Protein AF-A0AAE6IS64-F1 (afdb_monomer_lite)

Secondary structure (DSSP, 8-state):
--THHHHHHHHHHHGGGTTTS-TT----------------------GGGGTTSPPHHHHHHHHHHHHHHS----HHHHHHHHHHHHHHHHHHHS-TTSS-HHHHHHHHHHHHHHHHHHHHHHHTTTTGGGHHHHHHHHHHHHHHHHH----HHHHHHHHHHHHHTTTT-TTHHHHHHHHHHHHHHH-TT-HHHHHHHHHHHTTT--TT-HHHHHHHHHTGGGGGGS-HHHHHHHHHHHHHHHHHTT-HHHHHHHHHHHHHHSTT-HHHHHHHHHHHTT----

Foldseek 3Di:
DDPLQVQLVVLVVVLLPPVQPDPPDDDDDDDDDDDDDDDDDDDDDDVPPLPPAQDLLSLLVQLLVCLQPVDGDLPSLLVLLVVLLVVLVVLLVDDDPSRDLVVNQVSLLSNLSSLLRVLLSVSSVVCVVCVVSNVVSVVSNVVSVVSHPHALSNLLSNLSSLVSCCSVDVVSLVVNLVSLVRSCVRPVPPLLSLLSNLLSLLSNDALPPVVSVCSNVVSLVSLVVDRLVSSLSSLQSQLLSCVRNVVNVSNVVSLVVSCVSHPPRPSSVVCVVCVVVVHSGD

Organism: Treponema phagedenis (NCBI:txid162)

Sequence (282 aa):
MNKRYLFCFLLTVFCLCVCTALVSQIDSGVENNTSISVESDEIAINEGSLKDLPSIEESELLFAEFYKTGKIDTEPLFVGLEKLEQELTKVQNLKGKERNIEKENQLLTLYLEYAKIVFTAYLFGSINQSFPKIHNMEKQIDVFLKRCKPNSSVCLKFADYLYARLPENRKVVFKLPVLYRKVLLQDSKNNEAKVKLACWYTFSAQETTSNTNSFIEENEALIEELSAVDRLNAYIVYSLYYMKKYNTKKGWKYLQKAEELFPSYILTERLRANYKKGILSL

pLDDT: mean 81.31, std 22.53, range [23.78, 98.44]

Structure (mmCIF, N/CA/C/O backbone):
data_AF-A0AAE6IS64-F1
#
_entry.id   AF-A0AAE6IS64-F1
#
loop_
_atom_site.group_PDB
_atom_site.id
_atom_site.type_symbol
_atom_site.label_atom_id
_atom_site.label_alt_id
_atom_site.label_comp_id
_atom_site.label_asym_id
_atom_site.label_entity_id
_atom_site.label_seq_id
_atom_site.pdbx_PDB_ins_code
_atom_site.Cartn_x
_atom_site.Cartn_y
_atom_site.Cartn_z
_atom_site.occupancy
_atom_site.B_iso_or_equiv
_atom_site.auth_seq_id
_atom_site.auth_comp_id
_atom_site.auth_asym_id
_atom_site.auth_atom_id
_atom_site.pdbx_PDB_model_num
ATOM 1 N N . MET A 1 1 ? -5.860 16.170 -21.343 1.00 36.84 1 MET A N 1
ATOM 2 C CA . MET A 1 1 ? -5.614 15.169 -20.278 1.00 36.84 1 MET A CA 1
ATOM 3 C C . MET A 1 1 ? -4.782 15.807 -19.172 1.00 36.84 1 MET A C 1
ATOM 5 O O . MET A 1 1 ? -3.874 16.572 -19.476 1.00 36.84 1 MET A O 1
ATOM 9 N N . ASN A 1 2 ? -5.187 15.626 -17.914 1.00 29.20 2 ASN A N 1
ATOM 10 C CA . ASN A 1 2 ? -4.930 16.567 -16.816 1.00 29.20 2 ASN A CA 1
ATOM 11 C C . ASN A 1 2 ? -3.452 16.576 -16.364 1.00 29.20 2 ASN A C 1
ATOM 13 O O . ASN A 1 2 ? -2.955 15.584 -15.839 1.00 29.20 2 ASN A O 1
ATOM 17 N N . LYS A 1 3 ? -2.760 17.720 -16.494 1.00 32.38 3 LYS A N 1
ATOM 18 C CA . LYS A 1 3 ? -1.371 17.950 -16.023 1.00 32.38 3 LYS A CA 1
ATOM 19 C C . LYS A 1 3 ? -1.182 17.726 -14.505 1.00 32.38 3 LYS A C 1
ATOM 21 O O . LYS A 1 3 ? -0.054 17.717 -14.025 1.00 32.38 3 LYS A O 1
ATOM 26 N N . ARG A 1 4 ? -2.277 17.520 -13.762 1.00 37.41 4 ARG A N 1
ATOM 27 C CA . ARG A 1 4 ? -2.321 17.277 -12.311 1.00 37.41 4 ARG A CA 1
ATOM 28 C C . ARG A 1 4 ? -1.850 15.873 -11.900 1.00 37.41 4 ARG A C 1
ATOM 30 O O . ARG A 1 4 ? -1.169 15.761 -10.889 1.00 37.41 4 ARG A O 1
ATOM 37 N N . TYR A 1 5 ? -2.072 14.842 -12.723 1.00 40.88 5 TYR A N 1
ATOM 38 C CA . TYR A 1 5 ? -1.600 13.471 -12.438 1.00 40.88 5 TYR A CA 1
ATOM 39 C C . TYR A 1 5 ? -0.070 13.347 -12.452 1.00 40.88 5 TYR A C 1
ATOM 41 O O . TYR A 1 5 ? 0.509 12.505 -11.771 1.00 40.88 5 TYR A O 1
ATOM 49 N N . LEU A 1 6 ? 0.595 14.229 -13.203 1.00 35.44 6 LEU A N 1
ATOM 50 C CA . LEU A 1 6 ? 2.047 14.259 -13.326 1.00 35.44 6 LEU A CA 1
ATOM 51 C C . LEU A 1 6 ? 2.717 14.846 -12.071 1.00 35.44 6 LEU A C 1
ATOM 53 O O . LEU A 1 6 ? 3.824 14.442 -11.739 1.00 35.44 6 LEU A O 1
ATOM 57 N N . PHE A 1 7 ? 2.057 15.772 -11.363 1.00 33.50 7 PHE A N 1
ATOM 58 C CA . PHE A 1 7 ? 2.664 16.540 -10.269 1.00 33.50 7 PHE A CA 1
ATOM 59 C C . PHE A 1 7 ? 2.667 15.785 -8.928 1.00 33.50 7 PHE A C 1
ATOM 61 O O . PHE A 1 7 ? 3.663 15.839 -8.213 1.00 33.50 7 PHE A O 1
ATOM 68 N N . CYS A 1 8 ? 1.626 14.998 -8.628 1.00 34.88 8 CYS A N 1
ATOM 69 C CA . CYS A 1 8 ? 1.581 14.169 -7.413 1.00 34.88 8 CYS A CA 1
ATOM 70 C C . CYS A 1 8 ? 2.570 12.986 -7.457 1.00 34.88 8 CYS A C 1
ATOM 72 O O . CYS A 1 8 ? 3.074 12.570 -6.419 1.00 34.88 8 CYS A O 1
ATOM 74 N N . PHE A 1 9 ? 2.930 12.499 -8.651 1.00 44.44 9 PHE A N 1
ATOM 75 C CA . PHE A 1 9 ? 3.922 11.427 -8.833 1.00 44.44 9 PHE A CA 1
ATOM 76 C C . PHE A 1 9 ? 5.357 11.915 -9.072 1.00 44.44 9 PHE A C 1
ATOM 78 O O . PHE A 1 9 ? 6.304 11.151 -8.916 1.00 44.44 9 PHE A O 1
ATOM 85 N N . LEU A 1 10 ? 5.568 13.191 -9.408 1.00 40.25 10 LEU A N 1
ATOM 86 C CA . LEU A 1 10 ? 6.919 13.757 -9.547 1.00 40.25 10 LEU A CA 1
ATOM 87 C C . LEU A 1 10 ? 7.673 13.855 -8.202 1.00 40.25 10 LEU A C 1
ATOM 89 O O . LEU A 1 10 ? 8.879 14.092 -8.196 1.00 40.25 10 LEU A O 1
ATOM 93 N N . LEU A 1 11 ? 7.010 13.619 -7.063 1.00 41.38 11 LEU A N 1
ATOM 94 C CA . LEU A 1 11 ? 7.645 13.638 -5.742 1.00 41.38 11 LEU A CA 1
ATOM 95 C C . LEU A 1 11 ? 8.339 12.318 -5.361 1.00 41.38 11 LEU A C 1
ATOM 97 O O . LEU A 1 11 ? 9.331 12.359 -4.633 1.00 41.38 11 LEU A O 1
ATOM 101 N N . THR A 1 12 ? 7.908 11.173 -5.907 1.00 45.00 12 THR A N 1
ATOM 102 C CA . THR A 1 12 ? 8.635 9.893 -5.776 1.00 45.00 12 THR A CA 1
ATOM 103 C C . THR A 1 12 ? 10.004 9.959 -6.462 1.00 45.00 12 THR A C 1
ATOM 105 O O . THR A 1 12 ? 10.943 9.294 -6.031 1.00 45.00 12 THR A O 1
ATOM 108 N N . VAL A 1 13 ? 10.154 10.836 -7.465 1.00 43.88 13 VAL A N 1
ATOM 109 C CA . VAL A 1 13 ? 11.420 11.104 -8.169 1.00 43.88 13 VAL A CA 1
ATOM 110 C C . VAL A 1 13 ? 12.389 11.935 -7.315 1.00 43.88 13 VAL A C 1
ATOM 112 O O . VAL A 1 13 ? 13.592 11.706 -7.366 1.00 43.88 13 VAL A O 1
ATOM 115 N N . PHE A 1 14 ? 11.905 12.842 -6.455 1.00 39.66 14 PHE A N 1
ATOM 116 C CA . PHE A 1 14 ? 12.784 13.658 -5.599 1.00 39.66 14 PHE A CA 1
ATOM 117 C C . PHE A 1 14 ? 13.314 12.897 -4.368 1.00 39.66 14 PHE A C 1
ATOM 119 O O . PHE A 1 14 ? 14.345 13.265 -3.803 1.00 39.66 14 PHE A O 1
ATOM 126 N N . CYS A 1 15 ? 12.656 11.802 -3.969 1.00 42.16 15 CYS A N 1
ATOM 127 C CA . CYS A 1 15 ? 13.161 10.896 -2.930 1.00 42.16 15 CYS A CA 1
ATOM 128 C C . CYS A 1 15 ? 14.427 10.129 -3.360 1.00 42.16 15 CYS A C 1
ATOM 130 O O . CYS A 1 15 ? 15.171 9.671 -2.495 1.00 42.16 15 CYS A O 1
ATOM 132 N N . LEU A 1 16 ? 14.728 10.053 -4.664 1.00 44.56 16 LEU A N 1
ATOM 133 C CA . LEU A 1 16 ? 15.923 9.377 -5.188 1.00 44.56 16 LEU A CA 1
ATOM 134 C C . LEU A 1 16 ? 17.242 10.124 -4.902 1.00 44.56 16 LEU A C 1
ATOM 136 O O . LEU A 1 16 ? 18.301 9.517 -5.024 1.00 44.56 16 LEU A O 1
ATOM 140 N N . CYS A 1 17 ? 17.211 11.397 -4.487 1.00 37.38 17 CYS A N 1
ATOM 141 C CA . CYS A 1 17 ? 18.432 12.183 -4.250 1.00 37.38 17 CYS A CA 1
ATOM 142 C C . CYS A 1 17 ? 18.860 12.300 -2.776 1.00 37.38 17 CYS A C 1
ATOM 144 O O . CYS A 1 17 ? 20.005 12.657 -2.522 1.00 37.38 17 CYS A O 1
ATOM 146 N N . VAL A 1 18 ? 17.984 12.031 -1.798 1.00 32.62 18 VAL A N 1
ATOM 147 C CA . VAL A 1 18 ? 18.249 12.384 -0.379 1.00 32.62 18 VAL A CA 1
ATOM 148 C C . VAL A 1 18 ? 18.511 11.163 0.517 1.00 32.62 18 VAL A C 1
ATOM 150 O O . VAL A 1 18 ? 19.095 11.292 1.591 1.00 32.62 18 VAL A O 1
ATOM 153 N N . CYS A 1 19 ? 18.148 9.951 0.088 1.00 38.47 19 CYS A N 1
ATOM 154 C CA . CYS A 1 19 ? 18.263 8.752 0.928 1.00 38.47 19 CYS A CA 1
ATOM 155 C C . CYS A 1 19 ? 19.682 8.160 1.049 1.00 38.47 19 CYS A C 1
ATOM 157 O O . CYS A 1 19 ? 19.861 7.205 1.800 1.00 38.47 19 CYS A O 1
ATOM 159 N N . THR A 1 20 ? 20.702 8.717 0.388 1.00 40.19 20 THR A N 1
ATOM 160 C CA . THR A 1 20 ? 22.091 8.230 0.500 1.00 40.19 20 THR A CA 1
ATOM 161 C C . THR A 1 20 ? 22.814 8.674 1.778 1.00 40.19 20 THR A C 1
ATOM 163 O O . THR A 1 20 ? 23.887 8.150 2.057 1.00 40.19 20 THR A O 1
ATOM 166 N N . ALA A 1 21 ? 22.259 9.592 2.582 1.00 31.89 21 ALA A N 1
ATOM 167 C CA . ALA A 1 21 ? 23.042 10.277 3.618 1.00 31.89 21 ALA A CA 1
ATOM 168 C C . ALA A 1 21 ? 22.781 9.894 5.094 1.00 31.89 21 ALA A C 1
ATOM 170 O O . ALA A 1 21 ? 23.533 10.357 5.942 1.00 31.89 21 ALA A O 1
ATOM 171 N N . LEU A 1 22 ? 21.755 9.110 5.464 1.00 37.69 22 LEU A N 1
ATOM 172 C CA . LEU A 1 22 ? 21.250 9.173 6.859 1.00 37.69 22 LEU A CA 1
ATOM 173 C C . LEU A 1 22 ? 20.774 7.856 7.509 1.00 37.69 22 LEU A C 1
ATOM 175 O O . LEU A 1 22 ? 19.967 7.879 8.434 1.00 37.69 22 LEU A O 1
ATOM 179 N N . VAL A 1 23 ? 21.284 6.695 7.086 1.00 34.91 23 VAL A N 1
ATOM 180 C CA . VAL A 1 23 ? 20.896 5.386 7.671 1.00 34.91 23 VAL A CA 1
ATOM 181 C C . VAL A 1 23 ? 21.592 5.074 9.020 1.00 34.91 23 VAL A C 1
ATOM 183 O O . VAL A 1 23 ? 21.340 4.032 9.611 1.00 34.91 23 VAL A O 1
ATOM 186 N N . SER A 1 24 ? 22.415 5.964 9.586 1.00 30.42 24 SER A N 1
ATOM 187 C CA . SER A 1 24 ? 23.286 5.621 10.728 1.00 30.42 24 SER A CA 1
ATOM 188 C C . SER A 1 24 ? 22.755 5.877 12.153 1.00 30.42 24 SER A C 1
ATOM 190 O O . SER A 1 24 ? 23.533 5.703 13.085 1.00 30.42 24 SER A O 1
ATOM 192 N N . GLN A 1 25 ? 21.497 6.286 12.391 1.00 32.28 25 GLN A N 1
ATOM 193 C CA . GLN A 1 25 ? 21.116 6.800 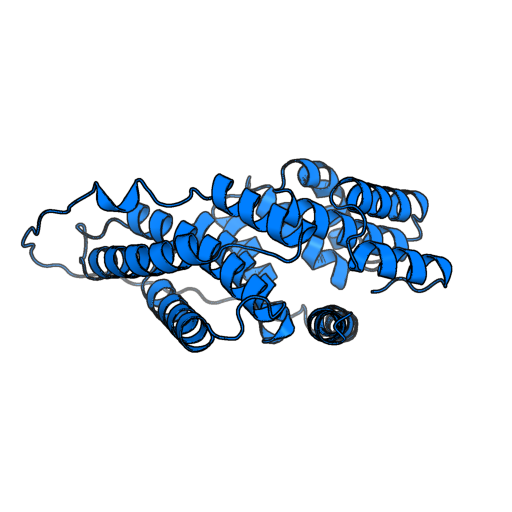13.730 1.00 32.28 25 GLN A CA 1
ATOM 194 C C . GLN A 1 25 ? 19.735 6.418 14.298 1.00 32.28 25 GLN A C 1
ATOM 196 O O . GLN A 1 25 ? 19.121 7.233 14.979 1.00 32.28 25 GLN A O 1
ATOM 201 N N . ILE A 1 26 ? 19.209 5.208 14.101 1.00 34.25 26 ILE A N 1
ATOM 202 C CA . ILE A 1 26 ? 17.985 4.822 14.838 1.00 34.25 26 ILE A CA 1
ATOM 203 C C . ILE A 1 26 ? 18.206 3.510 15.575 1.00 34.25 26 ILE A C 1
ATOM 205 O O . ILE A 1 26 ? 17.869 2.445 15.070 1.00 34.25 26 ILE A O 1
ATOM 209 N N . ASP A 1 27 ? 18.753 3.642 16.782 1.00 27.89 27 ASP A N 1
ATOM 210 C CA . ASP A 1 27 ? 18.690 2.637 17.834 1.00 27.89 27 ASP A CA 1
ATOM 211 C C . ASP A 1 27 ? 18.313 3.295 19.169 1.00 27.89 27 ASP A C 1
ATOM 213 O O . ASP A 1 27 ? 18.756 4.401 19.483 1.00 27.89 27 ASP A O 1
ATOM 217 N N . SER A 1 28 ? 17.549 2.537 19.957 1.00 27.58 28 SER A N 1
ATOM 218 C CA . SER A 1 28 ? 17.165 2.719 21.368 1.00 27.58 28 SER A CA 1
ATOM 219 C C . SER A 1 28 ? 15.923 3.560 21.733 1.00 27.58 28 SER A C 1
ATOM 221 O O . SER A 1 28 ? 15.769 4.719 21.353 1.00 27.58 28 SER A O 1
ATOM 223 N N . GLY A 1 29 ? 15.064 2.946 22.568 1.00 25.00 29 GLY A N 1
ATOM 224 C CA . GLY A 1 29 ? 14.188 3.641 23.521 1.00 25.00 29 GLY A CA 1
ATOM 225 C C . GLY A 1 29 ? 12.763 3.086 23.660 1.00 25.00 29 GLY A C 1
ATOM 226 O O . GLY A 1 29 ? 11.843 3.631 23.059 1.00 25.00 29 GLY A O 1
ATOM 227 N N . VAL A 1 30 ? 12.557 2.044 24.478 1.00 29.91 30 VAL A N 1
ATOM 228 C CA . VAL A 1 30 ? 11.235 1.576 24.957 1.00 29.91 30 VAL A CA 1
ATOM 229 C C . VAL A 1 30 ? 11.219 1.663 26.479 1.00 29.91 30 VAL A C 1
ATOM 231 O O . VAL A 1 30 ? 12.091 1.071 27.105 1.00 29.91 30 VAL A O 1
ATOM 234 N N . GLU A 1 31 ? 10.199 2.296 27.064 1.00 25.97 31 GLU A N 1
ATOM 235 C CA . GLU A 1 31 ? 9.857 2.130 28.484 1.00 25.97 31 GLU A CA 1
ATOM 236 C C . GLU A 1 31 ? 8.337 2.015 28.700 1.00 25.97 31 GLU A C 1
ATOM 238 O O . GLU A 1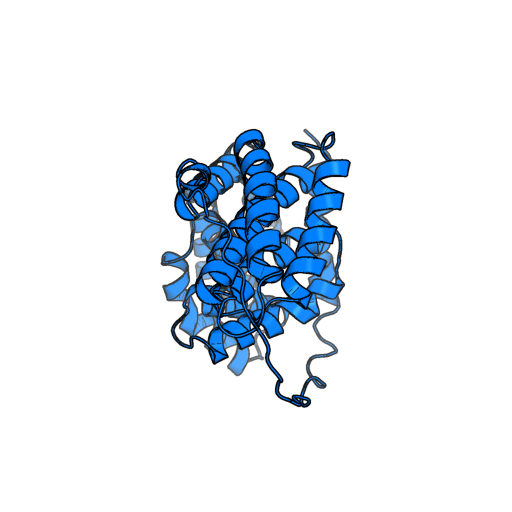 31 ? 7.528 2.654 28.025 1.00 25.97 31 GLU A O 1
ATOM 243 N N . ASN A 1 32 ? 7.988 1.127 29.635 1.00 26.17 32 ASN A N 1
ATOM 244 C CA . ASN A 1 32 ? 6.654 0.686 30.050 1.00 26.17 32 ASN A CA 1
ATOM 245 C C . ASN A 1 32 ? 6.141 1.497 31.260 1.00 26.17 32 ASN A C 1
ATOM 247 O O . ASN A 1 32 ? 6.956 2.055 31.988 1.00 26.17 32 ASN A O 1
ATOM 251 N N . ASN A 1 33 ? 4.823 1.468 31.547 1.00 26.61 33 ASN A N 1
ATOM 252 C CA . ASN A 1 33 ? 4.268 0.909 32.807 1.00 26.61 33 ASN A CA 1
ATOM 253 C C . ASN A 1 33 ? 2.725 1.055 32.980 1.00 26.61 33 ASN A C 1
ATOM 255 O O . ASN A 1 33 ? 2.139 2.108 32.746 1.00 26.61 33 ASN A O 1
ATOM 259 N N . THR A 1 34 ? 2.127 -0.084 33.375 1.00 25.44 34 THR A N 1
ATOM 260 C CA . THR A 1 34 ? 0.992 -0.432 34.287 1.00 25.44 34 THR A CA 1
ATOM 261 C C . THR A 1 34 ? 0.283 0.724 35.034 1.00 25.44 34 THR A C 1
ATOM 263 O O . THR A 1 34 ? 0.961 1.568 35.599 1.00 25.44 34 THR A O 1
ATOM 266 N N . SER A 1 35 ? -1.053 0.913 35.067 1.00 27.08 35 SER A N 1
ATOM 267 C CA . SER A 1 35 ? -2.258 0.115 35.455 1.00 27.08 35 SER A CA 1
ATOM 268 C C . SER A 1 35 ? -2.925 0.724 36.704 1.00 27.08 35 SER A C 1
ATOM 270 O O . SER A 1 35 ? -2.193 1.016 37.637 1.00 27.08 35 SER A O 1
ATOM 272 N N . ILE A 1 36 ? -4.264 0.835 36.753 1.00 23.78 36 ILE A N 1
ATOM 273 C CA . ILE A 1 36 ? -5.159 0.577 37.914 1.00 23.78 36 ILE A CA 1
ATOM 274 C C . ILE A 1 36 ? -6.635 0.727 37.461 1.00 23.78 36 ILE A C 1
ATOM 276 O O . ILE A 1 36 ? -6.956 1.492 36.553 1.00 23.78 36 ILE A O 1
ATOM 280 N N . SER A 1 37 ? -7.483 -0.104 38.064 1.00 25.20 37 SER A N 1
ATOM 281 C CA . SER A 1 37 ? -8.898 -0.446 37.845 1.00 25.20 37 SER A CA 1
ATOM 282 C C . SER A 1 37 ? -9.934 0.601 38.290 1.00 25.20 37 SER A C 1
ATOM 284 O O . SER A 1 37 ? -9.618 1.429 39.136 1.00 25.20 37 SER A O 1
ATOM 286 N N . VAL A 1 38 ? -11.185 0.489 37.808 1.00 27.03 38 VAL A N 1
ATOM 287 C CA . VAL A 1 38 ? -12.407 0.146 38.591 1.00 27.03 38 VAL A CA 1
ATOM 288 C C . VAL A 1 38 ? -13.685 0.358 37.743 1.00 27.03 38 VAL A C 1
ATOM 290 O O . VAL A 1 38 ? -13.813 1.374 37.067 1.00 27.03 38 VAL A O 1
ATOM 293 N N . GLU A 1 39 ? -14.541 -0.667 37.831 1.00 24.23 39 GLU A N 1
ATOM 294 C CA . GLU A 1 39 ? -15.994 -0.850 37.617 1.00 24.23 39 GLU A CA 1
ATOM 295 C C . GLU A 1 39 ? -16.762 -0.349 36.381 1.00 24.23 39 GLU A C 1
ATOM 297 O O . GLU A 1 39 ? -16.673 0.787 35.923 1.00 24.23 39 GLU A O 1
ATOM 302 N N . SER A 1 40 ? -17.552 -1.320 35.924 1.00 30.86 40 SER A N 1
ATOM 303 C CA . SER A 1 40 ? -18.361 -1.517 34.733 1.00 30.86 40 SER A CA 1
ATOM 304 C C . SER A 1 40 ? -19.775 -0.966 34.869 1.00 30.86 40 SER A C 1
ATOM 306 O O . SER A 1 40 ? -20.384 -1.163 35.916 1.00 30.86 40 SER A O 1
ATOM 308 N N . ASP A 1 41 ? -20.342 -0.471 33.770 1.00 25.56 41 ASP A N 1
ATOM 309 C CA . ASP A 1 41 ? -21.784 -0.554 33.513 1.00 25.56 41 ASP A CA 1
ATOM 310 C C . ASP A 1 41 ? -22.008 -0.860 32.022 1.00 25.56 41 ASP A C 1
ATOM 312 O O . ASP A 1 41 ? -21.545 -0.141 31.131 1.00 25.56 41 ASP A O 1
ATOM 316 N N . GLU A 1 42 ? -22.671 -1.987 31.756 1.00 28.55 42 GLU A N 1
ATOM 317 C CA . GLU A 1 42 ? -22.915 -2.555 30.429 1.00 28.55 42 GLU A CA 1
ATOM 318 C C . GLU A 1 42 ? -23.921 -1.718 29.622 1.00 28.55 42 GLU A C 1
ATOM 320 O O . GLU A 1 42 ? -25.065 -1.519 30.030 1.00 28.55 42 GLU A O 1
ATOM 325 N N . ILE A 1 43 ? -23.532 -1.301 28.412 1.00 32.00 43 ILE A N 1
ATOM 326 C CA . ILE A 1 43 ? -24.463 -0.814 27.385 1.00 32.00 43 ILE A CA 1
ATOM 327 C C . ILE A 1 43 ? -24.385 -1.764 26.186 1.00 32.00 43 ILE A C 1
ATOM 329 O O . ILE A 1 43 ? -23.348 -1.894 25.535 1.00 32.00 43 ILE A O 1
ATOM 333 N N . ALA A 1 44 ? -25.503 -2.439 25.915 1.00 30.44 44 ALA A N 1
ATOM 334 C CA . ALA A 1 44 ? -25.664 -3.437 24.863 1.00 30.44 44 ALA A CA 1
ATOM 335 C C . ALA A 1 44 ? -25.373 -2.883 23.449 1.00 30.44 44 ALA A C 1
ATOM 337 O O . ALA A 1 44 ? -25.821 -1.797 23.075 1.00 30.44 44 ALA A O 1
ATOM 338 N N . ILE A 1 45 ? -24.629 -3.665 22.657 1.00 39.81 45 ILE A N 1
ATOM 339 C CA . ILE A 1 45 ? -24.132 -3.339 21.310 1.00 39.81 45 ILE A CA 1
ATOM 340 C C . ILE A 1 45 ? -25.066 -3.918 20.239 1.00 39.81 45 ILE A C 1
ATOM 342 O O . ILE A 1 45 ? -25.504 -5.061 20.334 1.00 39.81 45 ILE A O 1
ATOM 346 N N . ASN A 1 46 ? -25.313 -3.148 19.175 1.00 41.12 46 ASN A N 1
ATOM 347 C CA . ASN A 1 46 ? -26.097 -3.570 18.015 1.00 41.12 46 ASN A CA 1
ATOM 348 C C . ASN A 1 46 ? -25.161 -4.038 16.876 1.00 41.12 46 ASN A C 1
ATOM 350 O O . ASN A 1 46 ? -24.814 -3.266 15.985 1.00 41.12 46 ASN A O 1
ATOM 354 N N . GLU A 1 47 ? -24.713 -5.297 16.923 1.00 46.06 47 GLU A N 1
ATOM 355 C CA . GLU A 1 47 ? -23.734 -5.900 15.991 1.00 46.06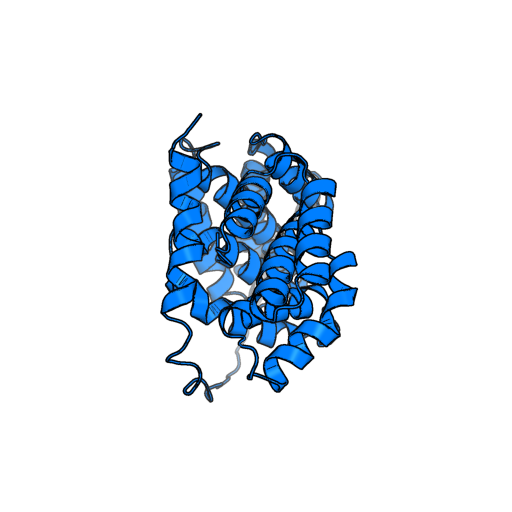 47 GLU A CA 1
ATOM 356 C C . GLU A 1 47 ? -24.214 -6.026 14.527 1.00 46.06 47 GLU A C 1
ATOM 358 O O . GLU A 1 47 ? -23.443 -6.408 13.646 1.00 46.06 47 GLU A O 1
ATOM 363 N N . GLY A 1 48 ? -25.471 -5.681 14.230 1.00 50.69 48 GLY A N 1
ATOM 364 C CA . GLY A 1 48 ? -26.030 -5.746 12.877 1.00 50.69 48 GLY A CA 1
ATOM 365 C C . GLY A 1 48 ? -25.522 -4.672 11.904 1.00 50.69 48 GLY A C 1
ATOM 366 O O . GLY A 1 48 ? -25.561 -4.897 10.702 1.00 50.69 48 GLY A O 1
ATOM 367 N N . SER A 1 49 ? -25.023 -3.524 12.381 1.00 59.78 49 SER A N 1
ATOM 368 C CA . SER A 1 49 ? -24.768 -2.342 11.528 1.00 59.78 49 SER A CA 1
ATOM 369 C C . SER A 1 49 ? -23.469 -2.377 10.704 1.00 59.78 49 SER A C 1
ATOM 371 O O . SER A 1 49 ? -23.329 -1.589 9.758 1.00 59.78 49 SER A O 1
ATOM 373 N N . LEU A 1 50 ? -22.533 -3.266 11.063 1.00 72.56 50 LEU A N 1
ATOM 374 C CA . LEU A 1 50 ? -21.207 -3.408 10.444 1.00 72.56 50 LEU A CA 1
ATOM 375 C C . LEU A 1 50 ? -21.144 -4.495 9.358 1.00 72.56 50 LEU A C 1
ATOM 377 O O . LEU A 1 50 ? -20.172 -4.534 8.613 1.00 72.56 50 LEU A O 1
ATOM 381 N N . LYS A 1 51 ? -22.155 -5.372 9.258 1.00 72.38 51 LYS A N 1
ATOM 382 C CA . LYS A 1 51 ? -22.157 -6.502 8.307 1.00 72.38 51 LYS A CA 1
ATOM 383 C C . LYS A 1 51 ? -22.241 -6.081 6.838 1.00 72.38 51 LYS A C 1
ATOM 385 O O . LYS A 1 51 ? -21.826 -6.848 5.983 1.00 72.38 51 LYS A O 1
ATOM 390 N N . ASP A 1 52 ? -22.734 -4.875 6.570 1.00 82.31 52 ASP A N 1
ATOM 391 C CA . ASP A 1 52 ? -22.900 -4.342 5.210 1.00 82.31 52 ASP A CA 1
ATOM 392 C C . ASP A 1 52 ? -21.683 -3.531 4.729 1.00 82.31 52 ASP A C 1
ATOM 394 O O . ASP A 1 52 ? -21.750 -2.847 3.707 1.00 82.31 52 ASP A O 1
ATOM 398 N N . LEU A 1 53 ? -20.590 -3.521 5.498 1.00 90.25 53 LEU A N 1
ATOM 399 C CA . LEU A 1 53 ? -19.377 -2.794 5.140 1.00 90.25 53 LEU A CA 1
ATOM 400 C C . LEU A 1 53 ? -18.509 -3.620 4.182 1.00 90.25 53 LEU A C 1
ATOM 402 O O . LEU A 1 53 ? -18.296 -4.801 4.460 1.00 90.25 53 LEU A O 1
ATOM 406 N N . PRO A 1 54 ? -17.949 -3.013 3.115 1.00 91.69 54 PRO A N 1
ATOM 407 C CA . PRO A 1 54 ? -16.983 -3.689 2.257 1.00 91.69 54 PRO A CA 1
ATOM 408 C C . PRO A 1 54 ? -15.841 -4.317 3.065 1.00 91.69 54 PRO A C 1
ATOM 410 O O . PRO A 1 54 ? -15.165 -3.641 3.838 1.00 91.69 54 PRO A O 1
ATOM 413 N N . SER A 1 55 ? -15.586 -5.602 2.877 1.00 94.44 55 SER A N 1
ATOM 414 C CA . SER A 1 55 ? -14.404 -6.279 3.418 1.00 94.44 55 SER A CA 1
ATOM 415 C C . SER A 1 55 ? -13.096 -5.658 2.900 1.00 94.44 55 SER A C 1
ATOM 417 O O . SER A 1 55 ? -13.092 -4.812 1.996 1.00 94.44 55 SER A O 1
ATOM 419 N N . ILE A 1 56 ? -11.957 -6.070 3.467 1.00 94.44 56 ILE A N 1
ATOM 420 C CA . ILE A 1 56 ? -10.639 -5.635 2.977 1.00 94.44 56 ILE A CA 1
ATOM 421 C C . ILE A 1 56 ? -10.465 -6.081 1.523 1.00 94.44 56 ILE A C 1
ATOM 423 O O . ILE A 1 56 ? -10.074 -5.280 0.680 1.00 94.44 56 ILE A O 1
ATOM 427 N N . GLU A 1 57 ? -10.834 -7.320 1.209 1.00 93.69 57 GLU A N 1
ATOM 428 C CA . GLU A 1 57 ? -10.732 -7.899 -0.127 1.00 93.69 57 GLU A CA 1
ATOM 429 C C . GLU A 1 57 ? -11.608 -7.148 -1.141 1.00 93.69 57 GLU A C 1
ATOM 431 O O . GLU A 1 57 ? -11.146 -6.788 -2.224 1.00 93.69 57 GLU A O 1
ATOM 436 N N . GLU A 1 58 ? -12.859 -6.842 -0.785 1.00 94.38 58 GLU A N 1
ATOM 437 C CA . GLU A 1 58 ? -13.752 -6.040 -1.636 1.00 94.38 58 GLU A CA 1
ATOM 438 C C . GLU A 1 58 ? -13.215 -4.619 -1.842 1.00 94.38 58 GLU A C 1
ATOM 440 O O . GLU A 1 58 ? -13.287 -4.073 -2.945 1.00 94.38 58 GLU A O 1
ATOM 445 N N . SER A 1 59 ? -12.616 -4.031 -0.807 1.00 93.94 59 SER A N 1
ATOM 446 C CA . SER A 1 59 ? -11.996 -2.705 -0.881 1.00 93.94 59 SER A CA 1
ATOM 447 C C . SER A 1 59 ? -10.774 -2.696 -1.798 1.00 93.94 59 SER A C 1
ATOM 449 O O . SER A 1 59 ? -10.600 -1.773 -2.596 1.00 93.94 59 SER A O 1
ATOM 451 N N . GLU A 1 60 ? -9.953 -3.744 -1.756 1.00 93.44 60 GLU A N 1
ATOM 452 C CA . GLU A 1 60 ? -8.808 -3.908 -2.651 1.00 93.44 60 GLU A CA 1
ATOM 453 C C . GLU A 1 60 ? -9.240 -4.087 -4.114 1.00 93.44 60 GLU A C 1
ATOM 455 O O . GLU A 1 60 ? -8.586 -3.554 -5.016 1.00 93.44 60 GLU A O 1
ATOM 460 N N . LEU A 1 61 ? -10.372 -4.756 -4.367 1.00 93.38 61 LEU A N 1
ATOM 461 C CA . LEU A 1 61 ? -10.968 -4.845 -5.704 1.00 93.38 61 LEU A CA 1
ATOM 462 C C . LEU A 1 61 ? -11.453 -3.478 -6.205 1.00 93.38 61 LEU A C 1
ATOM 464 O O . LEU A 1 61 ? -11.140 -3.103 -7.338 1.00 93.38 61 LEU A O 1
ATOM 468 N N . LEU A 1 62 ? -12.147 -2.704 -5.362 1.00 92.06 62 LEU A N 1
ATOM 469 C CA . LEU A 1 62 ? -12.544 -1.326 -5.684 1.00 92.06 62 LEU A CA 1
ATOM 470 C C . LEU A 1 62 ? -11.321 -0.453 -5.994 1.00 92.06 62 LEU A C 1
ATOM 472 O O . LEU A 1 62 ? -11.331 0.342 -6.936 1.00 92.06 62 LEU A O 1
ATOM 476 N N . PHE A 1 63 ? -10.242 -0.624 -5.231 1.00 92.75 63 PHE A N 1
ATOM 477 C CA . PHE A 1 63 ? -9.007 0.122 -5.431 1.00 92.75 63 PHE A CA 1
ATOM 478 C C . PHE A 1 63 ? -8.286 -0.263 -6.727 1.00 92.75 63 PHE A C 1
ATOM 480 O O . PHE A 1 63 ? -7.791 0.606 -7.448 1.00 92.75 63 PHE A O 1
ATOM 487 N N . ALA A 1 64 ? -8.266 -1.550 -7.075 1.00 91.69 64 ALA A N 1
ATOM 488 C CA . ALA A 1 64 ? -7.744 -2.005 -8.357 1.00 91.69 64 ALA A CA 1
ATOM 489 C C . ALA A 1 64 ? -8.562 -1.437 -9.528 1.00 91.69 64 ALA A C 1
ATOM 491 O O . ALA A 1 64 ? -7.989 -0.978 -10.517 1.00 91.69 64 ALA A O 1
ATOM 492 N N . GLU A 1 65 ? -9.889 -1.401 -9.417 1.00 90.44 65 GLU A N 1
ATOM 493 C CA . GLU A 1 65 ? -10.741 -0.819 -10.457 1.00 90.44 65 GLU A CA 1
ATOM 494 C C . GLU A 1 65 ? -10.513 0.691 -10.611 1.00 90.44 65 GLU A C 1
ATOM 496 O O . GLU A 1 65 ? -10.458 1.209 -11.732 1.00 90.44 65 GLU A O 1
ATOM 501 N N . PHE A 1 66 ? -10.261 1.394 -9.503 1.00 89.31 66 PHE A N 1
ATOM 502 C CA . PHE A 1 66 ? -9.841 2.792 -9.536 1.00 89.31 66 PHE A CA 1
ATOM 503 C C . PHE A 1 66 ? -8.536 2.989 -10.319 1.00 89.31 66 PHE A C 1
ATOM 505 O O . PHE A 1 66 ? -8.447 3.903 -11.139 1.00 89.31 66 PHE A O 1
ATOM 512 N N . TYR A 1 67 ? -7.538 2.121 -10.131 1.00 85.81 67 TYR A N 1
ATOM 513 C CA . TYR A 1 67 ? -6.274 2.190 -10.877 1.00 85.81 67 TYR A CA 1
ATOM 514 C C . TYR A 1 67 ? -6.451 1.966 -12.384 1.00 85.81 67 TYR A C 1
ATOM 516 O O . TYR A 1 67 ? -5.690 2.526 -13.175 1.00 85.81 67 TYR A O 1
ATOM 524 N N . LYS A 1 68 ? -7.454 1.177 -12.787 1.00 85.25 68 LYS A N 1
ATOM 525 C CA . LYS A 1 68 ? -7.769 0.911 -14.199 1.00 85.25 68 LYS A CA 1
ATOM 526 C C . LYS A 1 68 ? -8.562 2.040 -14.849 1.00 85.25 68 LYS A C 1
ATOM 528 O O . LYS A 1 68 ? -8.298 2.401 -15.991 1.00 85.25 68 LYS A O 1
ATOM 533 N N . THR A 1 69 ? -9.546 2.588 -14.140 1.00 85.88 69 THR A N 1
ATOM 534 C CA . THR A 1 69 ? -10.554 3.482 -14.736 1.00 85.88 69 THR A CA 1
ATOM 535 C C . THR A 1 69 ? -10.386 4.951 -14.353 1.00 85.88 69 THR A C 1
ATOM 537 O O . THR A 1 69 ? -10.967 5.828 -14.996 1.00 85.88 69 THR A O 1
ATOM 540 N N . GLY A 1 70 ? -9.629 5.237 -13.290 1.00 83.00 70 GLY A N 1
ATOM 541 C CA . GLY A 1 70 ? -9.542 6.555 -12.658 1.00 83.00 70 GLY A CA 1
ATOM 542 C C . GLY A 1 70 ? -10.828 6.991 -11.945 1.00 83.00 70 GLY A C 1
ATOM 543 O O . GLY A 1 70 ? -10.928 8.144 -11.512 1.00 83.00 70 GLY A O 1
ATOM 544 N N . LYS A 1 71 ? -11.823 6.101 -11.834 1.00 84.50 71 LYS A N 1
ATOM 545 C CA . LYS A 1 71 ? -13.132 6.363 -11.229 1.00 84.50 71 LYS A CA 1
ATOM 546 C C . LYS A 1 71 ? -13.371 5.408 -10.070 1.00 84.50 71 LYS A C 1
ATOM 548 O O . LYS A 1 71 ? -13.004 4.242 -10.133 1.00 84.50 71 LYS A O 1
ATOM 553 N N . ILE A 1 72 ? -13.988 5.918 -9.016 1.00 87.19 72 ILE A N 1
ATOM 554 C CA . ILE A 1 72 ? -14.364 5.135 -7.844 1.00 87.19 72 ILE A CA 1
ATOM 555 C C . ILE A 1 72 ? -15.609 5.752 -7.224 1.00 87.19 72 ILE A C 1
ATOM 557 O O . ILE A 1 72 ? -15.695 6.975 -7.103 1.00 87.19 72 ILE A O 1
ATOM 561 N N . ASP A 1 73 ? -16.568 4.907 -6.858 1.00 87.62 73 ASP A N 1
ATOM 562 C CA . ASP A 1 73 ? -17.656 5.315 -5.979 1.00 87.62 73 ASP A CA 1
ATOM 563 C C . ASP A 1 73 ? -17.151 5.269 -4.534 1.00 87.62 73 ASP A C 1
ATOM 565 O O . ASP A 1 73 ? -16.909 4.203 -3.970 1.00 87.62 73 ASP A O 1
ATOM 569 N N . THR A 1 74 ? -16.911 6.445 -3.959 1.00 88.00 74 THR A N 1
ATOM 570 C CA . THR A 1 74 ? -16.386 6.571 -2.595 1.00 88.00 74 THR A CA 1
ATOM 571 C C . THR A 1 74 ? -17.476 6.614 -1.535 1.00 88.00 74 THR A C 1
ATOM 573 O O . THR A 1 74 ? -17.144 6.622 -0.353 1.00 88.00 74 THR A O 1
ATOM 576 N N . GLU A 1 75 ? -18.754 6.685 -1.915 1.00 90.19 75 GLU A N 1
ATOM 577 C CA . GLU A 1 75 ? -19.840 6.835 -0.944 1.00 90.19 75 GLU A CA 1
ATOM 578 C C . GLU A 1 75 ? -19.920 5.652 0.036 1.00 90.19 75 GLU A C 1
ATOM 580 O O . GLU A 1 75 ? -19.944 5.906 1.245 1.00 90.19 75 GLU A O 1
ATOM 585 N N . PRO A 1 76 ? -19.823 4.377 -0.405 1.00 91.88 76 PRO A N 1
ATOM 586 C CA . PRO A 1 76 ? -19.797 3.242 0.519 1.00 91.88 76 PRO A CA 1
ATOM 587 C C . PRO A 1 76 ? -18.634 3.310 1.517 1.00 91.88 76 PRO A C 1
ATOM 589 O O . PRO A 1 76 ? -18.795 2.968 2.688 1.00 91.88 76 PRO A O 1
ATOM 592 N N . LEU A 1 77 ? -17.472 3.807 1.076 1.00 94.38 77 LEU A N 1
ATOM 593 C CA . LEU A 1 77 ? -16.290 3.956 1.926 1.00 94.38 77 LEU A CA 1
ATOM 594 C C . LEU A 1 77 ? -16.470 5.084 2.946 1.00 94.38 77 LEU A C 1
ATOM 596 O O . LEU A 1 77 ? -16.089 4.912 4.097 1.00 94.38 77 LEU A O 1
ATOM 600 N N . PHE A 1 78 ? -17.078 6.216 2.572 1.00 94.25 78 PHE A N 1
ATOM 601 C CA . PHE A 1 78 ? -17.355 7.305 3.516 1.00 94.25 78 PHE A CA 1
ATOM 602 C C . PHE A 1 78 ? -18.388 6.914 4.571 1.00 94.25 78 PHE A C 1
ATOM 604 O O . PHE A 1 78 ? -18.144 7.129 5.757 1.00 94.25 78 PHE A O 1
ATOM 611 N N . VAL A 1 79 ? -19.494 6.283 4.165 1.00 93.12 79 VAL A N 1
ATOM 612 C CA . VAL A 1 79 ? -20.484 5.734 5.108 1.00 93.12 79 VAL A CA 1
ATOM 613 C C . VAL A 1 79 ? -19.820 4.719 6.042 1.00 93.12 79 VAL A C 1
ATOM 615 O O . VAL A 1 79 ? -20.088 4.691 7.245 1.00 93.12 79 VAL A O 1
ATOM 618 N N . GLY A 1 80 ? -18.916 3.905 5.499 1.00 94.75 80 GLY A N 1
ATOM 619 C CA . GLY A 1 80 ? -18.120 2.964 6.267 1.00 94.75 80 GLY A CA 1
ATOM 620 C C . GLY A 1 80 ? -17.193 3.627 7.282 1.00 94.75 80 GLY A C 1
ATOM 621 O O . GLY A 1 80 ? -17.205 3.236 8.446 1.00 94.75 80 GLY A O 1
ATOM 622 N N . LEU A 1 81 ? -16.444 4.657 6.880 1.00 96.75 81 LEU A N 1
ATOM 623 C CA . LEU A 1 81 ? -15.583 5.437 7.774 1.00 96.75 81 LEU A CA 1
ATOM 624 C C . LEU A 1 81 ? -16.388 6.021 8.942 1.00 96.75 81 LEU A C 1
ATOM 626 O O . LEU A 1 81 ? -15.986 5.851 10.087 1.00 96.75 81 LEU A O 1
ATOM 630 N N . GLU A 1 82 ? -17.552 6.618 8.682 1.00 95.31 82 GLU A N 1
ATOM 631 C CA . GLU A 1 82 ? -18.411 7.193 9.728 1.00 95.31 82 GLU A CA 1
ATOM 632 C C . GLU A 1 82 ? -18.904 6.130 10.728 1.00 95.31 82 GLU A C 1
ATOM 634 O O . GLU A 1 82 ? -18.836 6.332 11.944 1.00 95.31 82 GLU A O 1
ATOM 639 N N . LYS A 1 83 ? -19.355 4.965 10.243 1.00 95.44 83 LYS A N 1
ATOM 640 C CA . LYS A 1 83 ? -19.767 3.845 11.110 1.00 95.44 83 LYS A CA 1
ATOM 641 C C . LYS A 1 83 ? -18.598 3.302 11.936 1.00 95.44 83 LYS A C 1
ATOM 643 O O . LYS A 1 83 ? -18.747 3.047 13.132 1.00 95.44 83 LYS A O 1
ATOM 648 N N . LEU A 1 84 ? -17.432 3.142 11.313 1.00 96.50 84 LEU A N 1
ATOM 649 C CA . LEU A 1 84 ? -16.221 2.660 11.973 1.00 96.50 84 LEU A CA 1
ATOM 650 C C . LEU A 1 84 ? -15.713 3.658 13.020 1.00 96.50 84 LEU A C 1
ATOM 652 O O . LEU A 1 84 ? -15.322 3.223 14.098 1.00 96.50 84 LEU A O 1
ATOM 656 N N . GLU A 1 85 ? -15.775 4.969 12.765 1.00 95.62 85 GLU A N 1
ATOM 657 C CA . GLU A 1 85 ? -15.434 6.013 13.745 1.00 95.62 85 GLU A CA 1
ATOM 658 C C . GLU A 1 85 ? -16.293 5.895 15.007 1.00 95.62 85 GLU A C 1
ATOM 660 O O . GLU A 1 85 ? -15.773 5.951 16.128 1.00 95.62 85 GLU A O 1
ATOM 665 N N . GLN A 1 86 ? -17.605 5.703 14.839 1.00 94.94 86 GLN A N 1
ATOM 666 C CA . GLN A 1 86 ? -18.535 5.547 15.958 1.00 94.94 86 GLN A CA 1
ATOM 667 C C . GLN A 1 86 ? -18.203 4.305 16.790 1.00 94.94 86 GLN A C 1
ATOM 669 O O . GLN A 1 86 ? -18.112 4.389 18.016 1.00 94.94 86 GLN A O 1
ATOM 674 N N . GLU A 1 87 ? -17.986 3.160 16.142 1.00 94.56 87 GLU A N 1
ATOM 675 C CA . GLU A 1 87 ? -17.674 1.904 16.830 1.00 94.56 87 GLU A CA 1
ATOM 676 C C . GLU A 1 87 ? -16.281 1.916 17.473 1.00 94.56 87 GLU A C 1
ATOM 678 O O . GLU A 1 87 ? -16.136 1.504 18.624 1.00 94.56 87 GLU A O 1
ATOM 683 N N . LEU A 1 88 ? -15.266 2.468 16.800 1.00 95.25 88 LEU A N 1
ATOM 684 C CA . LEU A 1 88 ? -13.932 2.671 17.373 1.00 95.25 88 LEU A CA 1
ATOM 685 C C . LEU A 1 88 ? -13.991 3.560 18.611 1.00 95.25 88 LEU A C 1
ATOM 687 O O . LEU A 1 88 ? -13.393 3.227 19.632 1.00 95.25 88 LEU A O 1
ATOM 691 N N . THR A 1 89 ? -14.750 4.655 18.553 1.00 94.56 89 THR A N 1
ATOM 692 C CA . THR A 1 89 ? -14.919 5.560 19.695 1.00 94.56 89 THR A CA 1
ATOM 693 C C . THR A 1 89 ? -15.557 4.840 20.879 1.00 94.56 89 THR A C 1
ATOM 695 O O . THR A 1 89 ? -15.072 4.972 22.002 1.00 94.56 89 THR A O 1
ATOM 698 N N . LYS A 1 90 ? -16.603 4.035 20.643 1.00 93.00 90 LYS A N 1
ATOM 699 C CA . LYS A 1 90 ? -17.231 3.218 21.694 1.00 93.00 90 LYS A CA 1
ATOM 700 C C . LYS A 1 90 ? -16.221 2.262 22.321 1.00 93.00 90 LYS A C 1
ATOM 702 O O . LYS A 1 90 ? -16.035 2.293 23.533 1.00 93.00 90 LYS A O 1
ATOM 707 N N . VAL A 1 91 ? -15.525 1.470 21.503 1.00 93.31 91 VAL A N 1
ATOM 708 C CA . VAL A 1 91 ? -14.563 0.466 21.983 1.00 93.31 91 VAL A CA 1
ATOM 709 C C . VAL A 1 91 ? -13.397 1.114 22.735 1.00 93.31 91 VAL A C 1
ATOM 711 O O . VAL A 1 91 ? -13.000 0.615 23.783 1.00 93.31 91 VAL A O 1
ATOM 714 N N . GLN A 1 92 ? -12.859 2.236 22.250 1.00 92.19 92 GLN A N 1
ATOM 715 C CA . GLN A 1 92 ? -11.726 2.917 22.888 1.00 92.19 92 GLN A CA 1
ATOM 716 C C . GLN A 1 92 ? -12.090 3.665 24.176 1.00 92.19 92 GLN A C 1
ATOM 718 O O . GLN A 1 92 ? -11.194 3.955 24.971 1.00 92.19 92 GLN A O 1
ATOM 723 N N . ASN A 1 93 ? -13.368 3.995 24.382 1.00 92.25 93 ASN A N 1
ATOM 724 C CA . ASN A 1 93 ? -13.838 4.613 25.622 1.00 92.25 93 ASN A CA 1
ATOM 725 C C . ASN A 1 93 ? -14.023 3.593 26.758 1.00 92.25 93 ASN A C 1
ATOM 727 O O . ASN A 1 93 ? -14.006 3.991 27.924 1.00 92.25 93 ASN A O 1
ATOM 731 N N . LEU A 1 94 ? -14.144 2.299 26.438 1.00 90.50 94 LEU A N 1
ATOM 732 C CA . LEU A 1 94 ? -14.125 1.225 27.432 1.00 90.50 94 LEU A CA 1
ATOM 733 C C . LEU A 1 94 ? -12.742 1.134 28.095 1.00 90.50 94 LEU A C 1
ATOM 735 O O . LEU A 1 94 ? -11.706 1.397 27.473 1.00 90.50 94 LEU A O 1
ATOM 739 N N . LYS A 1 95 ? -12.707 0.753 29.376 1.00 84.75 95 LYS A N 1
ATOM 740 C CA . LYS A 1 95 ? -11.473 0.700 30.177 1.00 84.75 95 LYS A CA 1
ATOM 741 C C . LYS A 1 95 ? -11.128 -0.722 30.607 1.00 84.75 95 LYS A C 1
ATOM 743 O O . LYS A 1 95 ? -11.976 -1.600 30.722 1.00 84.75 95 LYS A O 1
ATOM 748 N N . GLY A 1 96 ? -9.844 -0.944 30.889 1.00 80.00 96 GLY A N 1
ATOM 749 C CA . GLY A 1 96 ? -9.366 -2.190 31.486 1.00 80.00 96 GLY A CA 1
ATOM 750 C C . GLY A 1 96 ? -9.715 -3.425 30.652 1.00 80.00 96 GLY A C 1
ATOM 751 O O . GLY A 1 96 ? -9.359 -3.499 29.479 1.00 80.00 96 GLY A O 1
ATOM 752 N N . LYS A 1 97 ? -10.380 -4.401 31.279 1.00 77.00 97 LYS A N 1
ATOM 753 C CA . LYS A 1 97 ? -10.723 -5.691 30.660 1.00 77.00 97 LYS A CA 1
ATOM 754 C C . LYS A 1 97 ? -11.911 -5.622 29.692 1.00 77.00 97 LYS A C 1
ATOM 756 O O . LYS A 1 97 ? -12.050 -6.524 28.876 1.00 77.00 97 LYS A O 1
ATOM 761 N N . GLU A 1 98 ? -12.729 -4.574 29.753 1.00 82.88 98 GLU A N 1
ATOM 762 C CA . GLU A 1 98 ? -13.876 -4.384 28.848 1.00 82.88 98 GLU A CA 1
ATOM 763 C C . GLU A 1 98 ? -13.444 -3.924 27.457 1.00 82.88 98 GLU A C 1
ATOM 765 O O . GLU A 1 98 ? -14.135 -4.148 26.462 1.00 82.88 98 GLU A O 1
ATOM 770 N N . ARG A 1 99 ? -12.271 -3.291 27.367 1.00 88.19 99 ARG A N 1
ATOM 771 C CA . ARG A 1 99 ? -11.718 -2.857 26.094 1.00 88.19 99 ARG A CA 1
ATOM 772 C C . ARG A 1 99 ?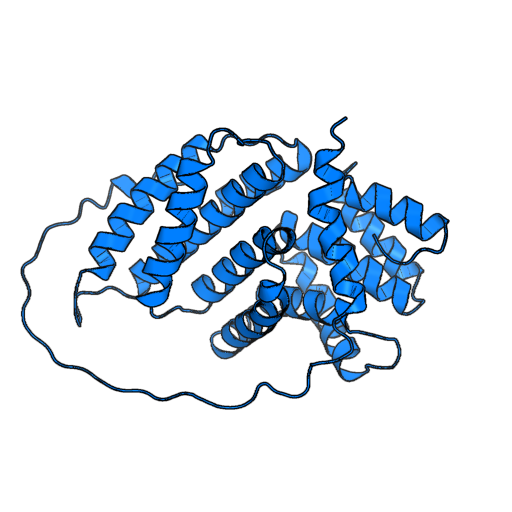 -11.219 -4.059 25.303 1.00 88.19 99 ARG A C 1
ATOM 774 O O . ARG A 1 99 ? -10.132 -4.587 25.543 1.00 88.19 99 ARG A O 1
ATOM 781 N N . ASN A 1 100 ? -11.998 -4.447 24.304 1.00 92.00 100 ASN A N 1
ATOM 782 C CA . ASN A 1 100 ? -11.617 -5.496 23.374 1.00 92.00 100 ASN A CA 1
ATOM 783 C C . ASN A 1 100 ? -10.571 -4.977 22.368 1.00 92.00 100 ASN A C 1
ATOM 785 O O . ASN A 1 100 ? -10.910 -4.415 21.327 1.00 92.00 100 ASN A O 1
ATOM 789 N N . ILE A 1 101 ? -9.291 -5.189 22.693 1.00 92.88 101 ILE A N 1
ATOM 790 C CA . ILE A 1 101 ? -8.144 -4.792 21.860 1.00 92.88 101 ILE A CA 1
ATOM 791 C C . ILE A 1 101 ? -8.167 -5.478 20.491 1.00 92.88 101 ILE A C 1
ATOM 793 O O . ILE A 1 101 ? -7.755 -4.875 19.504 1.00 92.88 101 ILE A O 1
ATOM 797 N N . GLU A 1 102 ? -8.652 -6.716 20.410 1.00 93.62 102 GLU A N 1
ATOM 798 C CA . GLU A 1 102 ? -8.722 -7.451 19.146 1.00 93.62 102 GLU A CA 1
ATOM 799 C C . GLU A 1 102 ? -9.753 -6.813 18.208 1.00 93.62 102 GLU A C 1
ATOM 801 O O . GLU A 1 102 ? -9.418 -6.423 17.091 1.00 93.62 102 GLU A O 1
ATOM 806 N N . LYS A 1 103 ? -10.976 -6.582 18.705 1.00 94.38 103 LYS A N 1
ATOM 807 C CA . LYS A 1 103 ? -12.029 -5.876 17.959 1.00 94.38 103 LYS A CA 1
ATOM 808 C C . LYS A 1 103 ? -11.582 -4.473 17.554 1.00 94.38 103 LYS A C 1
ATOM 810 O O . LYS A 1 103 ? -11.822 -4.052 16.428 1.00 94.38 103 LYS A O 1
ATOM 815 N N . GLU A 1 104 ? -10.903 -3.753 18.444 1.00 95.31 104 GLU A N 1
ATOM 816 C CA . GLU A 1 104 ? -10.342 -2.441 18.125 1.00 95.31 104 GLU A CA 1
ATOM 817 C C . GLU A 1 104 ? -9.348 -2.501 16.957 1.00 95.31 104 GLU A C 1
ATOM 819 O O . GLU A 1 104 ? -9.443 -1.698 16.030 1.00 95.31 104 GLU A O 1
ATOM 824 N N . ASN A 1 105 ? -8.407 -3.452 16.980 1.00 96.69 105 ASN A N 1
ATOM 825 C CA . ASN A 1 105 ? -7.434 -3.614 15.903 1.00 96.69 105 ASN A CA 1
ATOM 826 C C . ASN A 1 105 ? -8.111 -4.004 14.583 1.00 96.69 105 ASN A C 1
ATOM 828 O O . ASN A 1 105 ? -7.720 -3.492 13.536 1.00 96.69 105 ASN A O 1
ATOM 832 N N . GLN A 1 106 ? -9.141 -4.853 14.613 1.00 96.06 106 GLN A N 1
ATOM 833 C CA . GLN A 1 106 ? -9.918 -5.220 13.424 1.00 96.06 106 GLN A CA 1
ATOM 834 C C . GLN A 1 106 ? -10.621 -4.002 12.809 1.00 96.06 106 GLN A C 1
ATOM 836 O O . GLN A 1 106 ? -10.451 -3.725 11.620 1.00 96.06 106 GLN A O 1
ATOM 841 N N . LEU A 1 107 ? -11.336 -3.224 13.628 1.00 97.00 107 LEU A N 1
ATOM 842 C CA . LEU A 1 107 ? -12.019 -2.006 13.184 1.00 97.00 107 LEU A CA 1
ATOM 843 C C . LEU A 1 107 ? -11.030 -0.976 12.627 1.00 97.00 107 LEU A C 1
ATOM 845 O O . LEU A 1 107 ? -11.270 -0.389 11.574 1.00 97.00 107 LEU A O 1
ATOM 849 N N . LEU A 1 108 ? -9.897 -0.777 13.308 1.00 97.69 108 LEU A N 1
ATOM 850 C CA . LEU A 1 108 ? -8.889 0.193 12.891 1.00 97.69 108 LEU A CA 1
ATOM 851 C C . LEU A 1 108 ? -8.162 -0.244 11.613 1.00 97.69 108 LEU A C 1
ATOM 853 O O . LEU A 1 108 ? -7.833 0.600 10.785 1.00 97.69 108 LEU A O 1
ATOM 857 N N . THR A 1 109 ? -7.948 -1.548 11.423 1.00 98.06 109 THR A N 1
ATOM 858 C CA . THR A 1 109 ? -7.380 -2.105 10.184 1.00 98.06 109 THR A CA 1
ATOM 859 C C . THR A 1 109 ? -8.280 -1.781 8.993 1.00 98.06 109 THR A C 1
ATOM 861 O O . THR A 1 109 ? -7.798 -1.249 7.993 1.00 98.06 109 THR A O 1
ATOM 864 N N . LEU A 1 110 ? -9.589 -2.028 9.118 1.00 97.88 110 LEU A N 1
ATOM 865 C CA . LEU A 1 110 ? -10.552 -1.727 8.058 1.00 97.88 110 LEU A CA 1
ATOM 866 C C . LEU A 1 110 ? -10.675 -0.217 7.805 1.00 97.88 110 LEU A C 1
ATOM 868 O O . LEU A 1 110 ? -10.674 0.233 6.662 1.00 97.88 110 LEU A O 1
ATOM 872 N N . TYR A 1 111 ? -10.697 0.577 8.875 1.00 98.31 111 TYR A N 1
ATOM 873 C CA . TYR A 1 111 ? -10.741 2.034 8.789 1.00 98.31 111 TYR A CA 1
ATOM 874 C C . TYR A 1 111 ? -9.539 2.606 8.018 1.00 98.31 111 TYR A C 1
ATOM 876 O O . TYR A 1 111 ? -9.698 3.475 7.161 1.00 98.31 111 TYR A O 1
ATOM 884 N N . LEU A 1 112 ? -8.332 2.088 8.275 1.00 98.44 112 LEU A N 1
ATOM 885 C CA . LEU A 1 112 ? -7.112 2.489 7.569 1.00 98.44 112 LEU A CA 1
ATOM 886 C C . LEU A 1 112 ? -7.109 2.057 6.095 1.00 98.44 112 LEU A C 1
ATOM 888 O O . LEU A 1 112 ? -6.615 2.806 5.250 1.00 98.44 112 LEU A O 1
ATOM 892 N N . GLU A 1 113 ? -7.680 0.893 5.777 1.00 97.50 113 GLU A N 1
ATOM 893 C CA . GLU A 1 113 ? -7.849 0.433 4.394 1.00 97.50 113 GLU A CA 1
ATOM 894 C C . GLU A 1 113 ? -8.753 1.393 3.605 1.00 97.50 113 GLU A C 1
ATOM 896 O O . GLU A 1 113 ? -8.367 1.871 2.536 1.00 97.50 113 GLU A O 1
ATOM 901 N N . TYR A 1 114 ? -9.901 1.778 4.168 1.00 97.62 114 TYR A N 1
ATOM 902 C CA . TYR A 1 114 ? -10.790 2.758 3.535 1.00 97.62 114 TYR A CA 1
ATOM 903 C C . TYR A 1 114 ? -10.108 4.114 3.397 1.00 97.62 114 TYR A C 1
ATOM 905 O O . TYR A 1 114 ? -10.158 4.724 2.326 1.00 97.62 114 TYR A O 1
ATOM 913 N N . ALA A 1 115 ? -9.421 4.559 4.454 1.00 97.38 115 ALA A N 1
ATOM 914 C CA . ALA A 1 115 ? -8.714 5.829 4.471 1.00 97.38 115 ALA A CA 1
ATOM 915 C C . ALA A 1 115 ? -7.653 5.921 3.370 1.00 97.38 115 ALA A C 1
ATOM 917 O O . ALA A 1 115 ? -7.572 6.935 2.678 1.00 97.38 115 ALA A O 1
ATOM 918 N N . LYS A 1 116 ? -6.873 4.852 3.159 1.00 95.38 116 LYS A N 1
ATOM 919 C CA . LYS A 1 116 ? -5.901 4.744 2.060 1.00 95.38 116 LYS A CA 1
ATOM 920 C C . LYS A 1 116 ? -6.573 4.975 0.707 1.00 95.38 116 LYS A C 1
ATOM 922 O O . LYS A 1 116 ? -6.058 5.747 -0.106 1.00 95.38 116 LYS A O 1
ATOM 927 N N . ILE A 1 117 ? -7.713 4.332 0.464 1.00 94.50 117 ILE A N 1
ATOM 928 C CA . ILE A 1 117 ? -8.411 4.392 -0.823 1.00 94.50 117 ILE A CA 1
ATOM 929 C C . ILE A 1 117 ? -8.987 5.788 -1.070 1.00 94.50 117 ILE A C 1
ATOM 931 O O . ILE A 1 117 ? -8.676 6.395 -2.098 1.00 94.50 117 ILE A O 1
ATOM 935 N N . VAL A 1 118 ? -9.774 6.333 -0.134 1.00 94.81 118 VAL A N 1
ATOM 936 C CA . VAL A 1 118 ? -10.388 7.662 -0.316 1.00 94.81 118 VAL A CA 1
ATOM 937 C C . VAL A 1 118 ? -9.331 8.758 -0.393 1.00 94.81 118 VAL A C 1
ATOM 939 O O . VAL A 1 118 ? -9.447 9.664 -1.215 1.00 94.81 118 VAL A O 1
ATOM 942 N N . PHE A 1 119 ? -8.253 8.653 0.387 1.00 92.94 119 PHE A N 1
ATOM 943 C CA . PHE A 1 119 ? -7.156 9.609 0.320 1.00 92.94 119 PHE A CA 1
ATOM 944 C C . PHE A 1 119 ? -6.444 9.550 -1.036 1.00 92.94 119 PHE A C 1
ATOM 946 O O . PHE A 1 119 ? -6.179 10.585 -1.646 1.00 92.94 119 PHE A O 1
ATOM 953 N N . THR A 1 120 ? -6.197 8.347 -1.562 1.00 90.56 120 THR A N 1
ATOM 954 C CA . THR A 1 120 ? -5.626 8.188 -2.905 1.00 90.56 120 THR A CA 1
ATOM 955 C C . THR A 1 120 ? -6.561 8.774 -3.967 1.00 90.56 120 THR A C 1
ATOM 957 O O . THR A 1 120 ? -6.123 9.557 -4.806 1.00 90.56 120 THR A O 1
ATOM 960 N N . ALA A 1 121 ? -7.863 8.488 -3.910 1.00 89.69 121 ALA A N 1
ATOM 961 C CA . ALA A 1 121 ? -8.841 9.063 -4.835 1.00 89.69 121 ALA A CA 1
ATOM 962 C C . ALA A 1 121 ? -8.878 10.603 -4.773 1.00 89.69 121 ALA A C 1
ATOM 964 O O . ALA A 1 121 ? -8.988 11.271 -5.806 1.00 89.69 121 ALA A O 1
ATOM 965 N N . TYR A 1 122 ? -8.739 11.173 -3.572 1.00 90.00 122 TYR A N 1
ATOM 966 C CA . TYR A 1 122 ? -8.625 12.614 -3.352 1.00 90.00 122 TYR A CA 1
ATOM 967 C C . TYR A 1 122 ? -7.356 13.194 -3.984 1.00 90.00 122 TYR A C 1
ATOM 969 O O . TYR A 1 122 ? -7.453 14.153 -4.748 1.00 90.00 122 TYR A O 1
ATOM 977 N N . LEU A 1 123 ? -6.187 12.581 -3.765 1.00 85.25 123 LEU A N 1
ATOM 978 C CA . LEU A 1 123 ? -4.923 13.034 -4.359 1.00 85.25 123 LEU A CA 1
ATOM 979 C C . LEU A 1 123 ? -4.942 13.051 -5.888 1.00 85.25 123 LEU A C 1
ATOM 981 O O . LEU A 1 123 ? -4.366 13.934 -6.523 1.00 85.25 123 LEU A O 1
ATOM 985 N N . PHE A 1 124 ? -5.611 12.074 -6.491 1.00 80.94 124 PHE A N 1
ATOM 986 C CA . PHE A 1 124 ? -5.777 11.988 -7.941 1.00 80.94 124 PHE A CA 1
ATOM 987 C C . PHE A 1 124 ? -6.847 12.957 -8.472 1.00 80.94 124 PHE A C 1
ATOM 989 O O . PHE A 1 124 ? -7.059 13.064 -9.682 1.00 80.94 124 PHE A O 1
ATOM 996 N N . GLY A 1 125 ? -7.493 13.707 -7.582 1.00 81.81 125 GLY A N 1
ATOM 997 C CA . GLY A 1 125 ? -8.451 14.748 -7.905 1.00 81.81 125 GLY A CA 1
ATOM 998 C C . GLY A 1 125 ? -9.852 14.243 -8.237 1.00 81.81 125 GLY A C 1
ATOM 999 O O . GLY A 1 125 ? -10.653 15.033 -8.739 1.00 81.81 125 GLY A O 1
ATOM 1000 N N . SER A 1 126 ? -10.157 12.969 -7.972 1.00 80.25 126 SER A N 1
ATOM 1001 C CA . SER A 1 126 ? -11.452 12.357 -8.299 1.0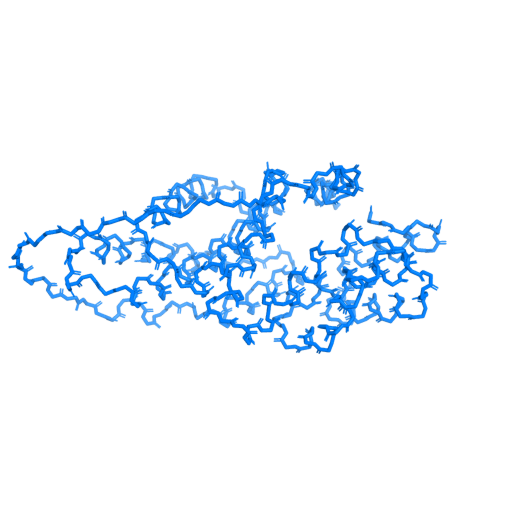0 80.25 126 SER A CA 1
ATOM 1002 C C . SER A 1 126 ? -12.568 12.771 -7.333 1.00 80.25 126 SER A C 1
ATOM 1004 O O . SER A 1 126 ? -13.738 12.694 -7.696 1.00 80.25 126 SER A O 1
ATOM 1006 N N . ILE A 1 127 ? -12.222 13.257 -6.132 1.00 85.19 127 ILE A N 1
ATOM 1007 C CA . ILE A 1 127 ? -13.180 13.657 -5.082 1.00 85.19 127 ILE A CA 1
ATOM 1008 C C . ILE A 1 127 ? -12.801 14.973 -4.371 1.00 85.19 127 ILE A C 1
ATOM 1010 O O . ILE A 1 127 ? -12.915 15.091 -3.153 1.00 85.19 127 ILE A O 1
ATOM 1014 N N . ASN A 1 128 ? -12.330 15.986 -5.108 1.00 82.19 128 ASN A N 1
ATOM 1015 C CA . ASN A 1 128 ? -11.852 17.262 -4.533 1.00 82.19 128 ASN A CA 1
ATOM 1016 C C . ASN A 1 128 ? -12.861 17.953 -3.594 1.00 82.19 128 ASN A C 1
ATOM 1018 O O . ASN A 1 128 ? -12.470 18.608 -2.631 1.00 82.19 128 ASN A O 1
ATOM 1022 N N . GLN A 1 129 ? -14.159 17.800 -3.864 1.00 85.19 129 GLN A N 1
ATOM 1023 C CA . GLN A 1 129 ? -15.252 18.335 -3.050 1.00 85.19 129 GLN A CA 1
ATOM 1024 C C . GLN A 1 129 ? -15.291 17.759 -1.624 1.00 85.19 129 GLN A C 1
ATOM 1026 O O . GLN A 1 129 ? -15.867 18.372 -0.728 1.00 85.19 129 GLN A O 1
ATOM 1031 N N . SER A 1 130 ? -14.657 16.608 -1.394 1.00 88.62 130 SER A N 1
ATOM 1032 C CA . SER A 1 130 ? -14.682 15.887 -0.120 1.00 88.62 130 SER A CA 1
ATOM 1033 C C . SER A 1 130 ? -13.565 16.304 0.842 1.00 88.62 130 SER A C 1
ATOM 1035 O O . SER A 1 130 ? -13.373 15.642 1.859 1.00 88.62 130 SER A O 1
ATOM 1037 N N . PHE A 1 131 ? -12.843 17.401 0.570 1.00 89.31 131 PHE A N 1
ATOM 1038 C CA . PHE A 1 131 ? -11.751 17.892 1.423 1.00 89.31 131 PHE A CA 1
ATOM 1039 C C . PHE A 1 131 ? -12.098 17.947 2.928 1.00 89.31 131 PHE A C 1
ATOM 1041 O O . PHE A 1 131 ? -11.302 17.441 3.721 1.00 89.31 131 PHE A O 1
ATOM 1048 N N . PRO A 1 132 ? -13.273 18.459 3.364 1.00 92.25 132 PRO A N 1
ATOM 1049 C CA . PRO A 1 132 ? -13.627 18.458 4.785 1.00 92.25 132 PRO A CA 1
ATOM 1050 C C . PRO A 1 132 ? -13.708 17.050 5.390 1.00 92.25 132 PRO A C 1
ATOM 1052 O O . PRO A 1 132 ? -13.240 16.842 6.509 1.00 92.25 132 PRO A O 1
ATOM 1055 N N . LYS A 1 133 ? -14.249 16.077 4.639 1.00 93.44 133 LYS A N 1
ATOM 1056 C CA . LYS A 1 133 ? -14.335 14.672 5.068 1.00 93.44 133 LYS A CA 1
ATOM 1057 C C . LYS A 1 133 ? -12.942 14.047 5.179 1.00 93.44 133 LYS A C 1
ATOM 1059 O O . LYS A 1 133 ? -12.643 13.416 6.187 1.00 93.44 133 LYS A O 1
ATOM 1064 N N . ILE A 1 134 ? -12.071 14.289 4.193 1.00 93.44 134 ILE A N 1
ATOM 1065 C CA . ILE A 1 134 ? -10.676 13.819 4.214 1.00 93.44 134 ILE A CA 1
ATOM 1066 C C . ILE A 1 134 ? -9.938 14.385 5.429 1.00 93.44 134 ILE A C 1
ATOM 1068 O O . ILE A 1 134 ? -9.348 13.630 6.195 1.00 93.44 134 ILE A O 1
ATOM 1072 N N . HIS A 1 135 ? -10.031 15.692 5.670 1.00 92.88 135 HIS A N 1
ATOM 1073 C CA . HIS A 1 135 ? -9.352 16.321 6.799 1.00 92.88 135 HIS A CA 1
ATOM 1074 C C . HIS A 1 135 ? -9.871 15.837 8.166 1.00 92.88 135 HIS A C 1
ATOM 1076 O O . HIS A 1 135 ? -9.089 15.707 9.110 1.00 92.88 135 HIS A O 1
ATOM 1082 N N . ASN A 1 136 ? -11.176 15.553 8.296 1.00 94.38 136 ASN A N 1
ATOM 1083 C CA . ASN A 1 136 ? -11.719 14.920 9.502 1.00 94.38 136 ASN A CA 1
ATOM 1084 C C . ASN A 1 136 ? -11.120 13.524 9.705 1.00 94.38 136 ASN A C 1
ATOM 1086 O O . ASN A 1 136 ? -10.571 13.248 10.770 1.00 94.38 136 ASN A O 1
ATOM 1090 N N . MET A 1 137 ? -11.152 12.689 8.666 1.00 96.12 137 MET A N 1
ATOM 1091 C CA . MET A 1 137 ? -10.605 11.335 8.698 1.00 96.12 137 MET A CA 1
ATOM 1092 C C . MET A 1 137 ? -9.133 11.330 9.139 1.00 96.12 137 MET A C 1
ATOM 1094 O O . MET A 1 137 ? -8.764 10.548 10.014 1.00 96.12 137 MET A O 1
ATOM 1098 N N . GLU A 1 138 ? -8.299 12.235 8.611 1.00 94.50 138 GLU A N 1
ATOM 1099 C CA . GLU A 1 138 ? -6.893 12.361 9.024 1.00 94.50 138 GLU A CA 1
ATOM 1100 C C . GLU A 1 138 ? -6.741 12.628 10.531 1.00 94.50 138 GLU A C 1
ATOM 1102 O O . GLU A 1 138 ? -5.906 12.002 11.188 1.00 94.50 138 GLU A O 1
ATOM 1107 N N . LYS A 1 139 ? -7.559 13.531 11.092 1.00 95.62 139 LYS A N 1
ATOM 1108 C CA . LYS A 1 139 ? -7.552 13.826 12.534 1.00 95.62 139 LYS A CA 1
ATOM 1109 C C . LYS A 1 139 ? -7.955 12.609 13.356 1.00 95.62 139 LYS A C 1
ATOM 1111 O O . LYS A 1 139 ? -7.329 12.340 14.381 1.00 95.62 139 LYS A O 1
ATOM 1116 N N . GLN A 1 140 ? -8.977 11.880 12.914 1.00 96.62 140 GLN A N 1
ATOM 1117 C CA . GLN A 1 140 ? -9.455 10.694 13.622 1.00 96.62 140 GLN A CA 1
ATOM 1118 C C . GLN A 1 140 ? -8.407 9.577 13.627 1.00 96.62 140 GLN A C 1
ATOM 1120 O O . GLN A 1 140 ? -8.188 8.964 14.668 1.00 96.62 140 GLN A O 1
ATOM 1125 N N . ILE A 1 141 ? -7.666 9.381 12.527 1.00 96.81 141 ILE A N 1
ATOM 1126 C CA . ILE A 1 141 ? -6.541 8.427 12.477 1.00 96.81 141 ILE A CA 1
ATOM 1127 C C . ILE A 1 141 ? -5.521 8.725 13.581 1.00 96.81 141 ILE A C 1
ATOM 1129 O O . ILE A 1 141 ? -5.132 7.820 14.323 1.00 96.81 141 ILE A O 1
ATOM 1133 N N . ASP A 1 142 ? -5.114 9.988 13.733 1.00 94.56 142 ASP A N 1
ATOM 1134 C CA . ASP A 1 142 ? -4.155 10.383 14.770 1.00 94.56 142 ASP A CA 1
ATOM 1135 C C . ASP A 1 142 ? -4.706 10.157 16.188 1.00 94.56 142 ASP A C 1
ATOM 1137 O O . ASP A 1 142 ? -3.957 9.767 17.089 1.00 94.56 142 ASP A O 1
ATOM 1141 N N . VAL A 1 143 ? -6.003 10.394 16.409 1.00 95.38 143 VAL A N 1
ATOM 1142 C CA . VAL A 1 143 ? -6.665 10.147 17.701 1.00 95.38 143 VAL A CA 1
ATOM 1143 C C . VAL A 1 143 ? -6.705 8.653 18.014 1.00 95.38 143 VAL A C 1
ATOM 1145 O O . VAL A 1 143 ? -6.266 8.247 19.095 1.00 95.38 143 VAL A O 1
ATOM 1148 N N . PHE A 1 144 ? -7.178 7.834 17.075 1.00 96.38 144 PHE A N 1
ATOM 1149 C CA . PHE A 1 144 ? -7.326 6.397 17.277 1.00 96.38 144 PHE A CA 1
ATOM 1150 C C . PHE A 1 144 ? -5.975 5.715 17.481 1.00 96.38 144 PHE A C 1
ATOM 1152 O O . PHE A 1 144 ? -5.829 4.934 18.423 1.00 96.38 144 PHE A O 1
ATOM 1159 N N . LEU A 1 145 ? -4.958 6.054 16.684 1.00 95.06 145 LEU A N 1
ATOM 1160 C CA . LEU A 1 145 ? -3.626 5.453 16.805 1.00 95.06 145 LEU A CA 1
ATOM 1161 C C . LEU A 1 145 ? -2.920 5.810 18.114 1.00 95.06 145 LEU A C 1
ATOM 1163 O O . LEU A 1 145 ? -2.208 4.969 18.655 1.00 95.06 145 LEU A O 1
ATOM 1167 N N . LYS A 1 146 ? -3.123 7.020 18.656 1.00 94.50 146 LYS A N 1
ATOM 1168 C CA . LYS A 1 146 ? -2.557 7.409 19.964 1.00 94.50 146 LYS A CA 1
ATOM 1169 C C . LYS A 1 146 ? -3.114 6.583 21.117 1.00 94.50 146 LYS A C 1
ATOM 1171 O O . LYS A 1 146 ? -2.438 6.413 22.127 1.00 94.50 146 LYS A O 1
ATOM 1176 N N . ARG A 1 147 ? -4.357 6.122 20.990 1.00 91.50 147 ARG A N 1
ATOM 1177 C CA . ARG A 1 147 ? -5.045 5.352 22.029 1.00 91.50 147 ARG A CA 1
ATOM 1178 C C . ARG A 1 147 ? -4.871 3.852 21.844 1.00 91.50 147 ARG A C 1
ATOM 1180 O O . ARG A 1 147 ? -5.002 3.129 22.829 1.00 91.50 147 ARG A O 1
ATOM 1187 N N . CYS A 1 148 ? -4.604 3.389 20.626 1.00 90.62 148 CYS A N 1
ATOM 1188 C CA . CYS A 1 148 ? -4.529 1.979 20.260 1.00 90.62 148 CYS A CA 1
ATOM 1189 C C . CYS A 1 148 ? -3.226 1.304 20.717 1.00 90.62 148 CYS A C 1
ATOM 1191 O O . CYS A 1 148 ? -2.156 1.912 20.733 1.00 90.62 148 CYS A O 1
ATOM 1193 N N . LYS A 1 149 ? -3.307 0.003 21.023 1.00 92.69 149 LYS A N 1
ATOM 1194 C CA . LYS A 1 149 ? -2.148 -0.898 21.064 1.00 92.69 149 LYS A CA 1
ATOM 1195 C C . LYS A 1 149 ? -2.111 -1.685 19.742 1.00 92.69 149 LYS A C 1
ATOM 1197 O O . LYS A 1 149 ? -2.772 -2.722 19.658 1.00 92.69 149 LYS A O 1
ATOM 1202 N N . PRO A 1 150 ? -1.385 -1.200 18.716 1.00 94.50 150 PRO A N 1
ATOM 1203 C CA . PRO A 1 150 ? -1.490 -1.742 17.367 1.00 94.50 150 PRO A CA 1
ATOM 1204 C C . PRO A 1 150 ? -0.781 -3.094 17.231 1.00 94.50 150 PRO A C 1
ATOM 1206 O O . PRO A 1 150 ? 0.388 -3.243 17.619 1.00 94.50 150 PRO A O 1
ATOM 1209 N N . ASN A 1 151 ? -1.490 -4.053 16.642 1.00 96.62 151 ASN A N 1
ATOM 1210 C CA . ASN A 1 151 ? -0.948 -5.319 16.164 1.00 96.62 151 ASN A CA 1
ATOM 1211 C C . ASN A 1 151 ? -0.285 -5.153 14.780 1.00 96.62 151 ASN A C 1
ATOM 1213 O O . ASN A 1 151 ? -0.158 -4.037 14.257 1.00 96.62 151 ASN A O 1
ATOM 1217 N N . SER A 1 152 ? 0.149 -6.273 14.199 1.00 97.31 152 SER A N 1
ATOM 1218 C CA . SER A 1 152 ? 0.838 -6.307 12.908 1.00 97.31 152 SER A CA 1
ATOM 1219 C C . SER A 1 152 ? -0.049 -5.764 11.788 1.00 97.31 152 SER A C 1
ATOM 1221 O O . SER A 1 152 ? 0.404 -4.917 11.020 1.00 97.31 152 SER A O 1
ATOM 1223 N N . SER A 1 153 ? -1.322 -6.159 11.741 1.00 97.50 153 SER A N 1
ATOM 1224 C CA . SER A 1 153 ? -2.282 -5.716 10.723 1.00 97.50 153 SER A CA 1
ATOM 1225 C C . SER A 1 153 ? -2.510 -4.204 10.742 1.00 97.50 153 SER A C 1
ATOM 1227 O O . SER A 1 153 ? -2.422 -3.559 9.697 1.00 97.50 153 SER A O 1
ATOM 1229 N N . VAL A 1 154 ? -2.706 -3.608 11.924 1.00 98.06 154 VAL A N 1
ATOM 1230 C CA . VAL A 1 154 ? -2.852 -2.148 12.052 1.00 98.06 154 VAL A CA 1
ATOM 1231 C C . VAL A 1 154 ? -1.569 -1.435 11.634 1.00 98.06 154 VAL A C 1
ATOM 1233 O O . VAL A 1 154 ? -1.627 -0.432 10.924 1.00 98.06 154 VAL A O 1
ATOM 1236 N N . CYS A 1 155 ? -0.398 -1.941 12.038 1.00 98.19 155 CYS A N 1
ATOM 1237 C CA . CYS A 1 155 ? 0.878 -1.341 11.641 1.00 98.19 155 CYS A CA 1
ATOM 1238 C C . CYS A 1 155 ? 1.083 -1.385 10.118 1.00 98.19 155 CYS A C 1
ATOM 1240 O O . CYS A 1 155 ? 1.568 -0.404 9.552 1.00 98.19 155 CYS A O 1
ATOM 1242 N N . LEU A 1 156 ? 0.698 -2.486 9.467 1.00 98.12 156 LEU A N 1
ATOM 1243 C CA . LEU A 1 156 ? 0.803 -2.670 8.021 1.00 98.12 156 LEU A CA 1
ATOM 1244 C C . LEU A 1 156 ? -0.148 -1.735 7.264 1.00 98.12 156 LEU A C 1
ATOM 1246 O O . LEU A 1 156 ? 0.315 -0.926 6.463 1.00 98.12 156 LEU A O 1
ATOM 1250 N N . LYS A 1 157 ? -1.447 -1.737 7.589 1.00 97.94 157 LYS A N 1
ATOM 1251 C CA . LYS A 1 157 ? -2.417 -0.843 6.931 1.00 97.94 157 LYS A CA 1
ATOM 1252 C C . LYS A 1 157 ? -2.155 0.634 7.228 1.00 97.94 157 LYS A C 1
ATOM 1254 O O . LYS A 1 157 ? -2.391 1.490 6.377 1.00 97.94 157 LYS A O 1
ATOM 1259 N N . PHE A 1 158 ? -1.581 0.962 8.389 1.00 97.94 158 PHE A N 1
ATOM 1260 C CA . PHE A 1 158 ? -1.119 2.325 8.647 1.00 97.94 158 PHE A CA 1
ATOM 1261 C C . PHE A 1 158 ? 0.075 2.699 7.763 1.00 97.94 158 PHE A C 1
ATOM 1263 O O . PHE A 1 158 ? 0.133 3.826 7.271 1.00 97.94 158 PHE A O 1
ATOM 1270 N N . ALA A 1 159 ? 1.011 1.776 7.524 1.00 96.75 159 ALA A N 1
ATOM 1271 C CA . ALA A 1 159 ? 2.101 2.001 6.579 1.00 96.75 159 ALA A CA 1
ATOM 1272 C C . ALA A 1 159 ? 1.569 2.230 5.155 1.00 96.75 159 ALA A C 1
ATOM 1274 O O . ALA A 1 159 ? 2.040 3.150 4.491 1.00 96.75 159 ALA A O 1
ATOM 1275 N N . ASP A 1 160 ? 0.544 1.493 4.727 1.00 95.44 160 ASP A N 1
ATOM 1276 C CA . ASP A 1 160 ? -0.089 1.672 3.412 1.00 95.44 160 ASP A CA 1
ATOM 1277 C C . ASP A 1 160 ? -0.769 3.031 3.269 1.00 95.44 160 ASP A C 1
ATOM 1279 O O . ASP A 1 160 ? -0.574 3.743 2.281 1.00 95.44 160 ASP A O 1
ATOM 1283 N N . TYR A 1 161 ? -1.525 3.431 4.291 1.00 95.75 161 TYR A N 1
ATOM 1284 C CA . TYR A 1 161 ? -2.117 4.758 4.356 1.00 95.75 161 TYR A CA 1
ATOM 1285 C C . TYR A 1 161 ? -1.044 5.853 4.299 1.00 95.75 161 TYR A C 1
ATOM 1287 O O . TYR A 1 161 ? -1.156 6.809 3.533 1.00 95.75 161 TYR A O 1
ATOM 1295 N N . LEU A 1 162 ? 0.040 5.713 5.066 1.00 93.19 162 LEU A N 1
ATOM 1296 C CA . LEU A 1 162 ? 1.151 6.658 5.013 1.00 93.19 162 LEU A CA 1
ATOM 1297 C C . LEU A 1 162 ? 1.828 6.667 3.636 1.00 93.19 162 LEU A C 1
ATOM 1299 O O . LEU A 1 162 ? 2.163 7.743 3.144 1.00 93.19 162 LEU A O 1
ATOM 1303 N N . TYR A 1 163 ? 2.002 5.510 2.996 1.00 88.94 163 TYR A N 1
ATOM 1304 C CA . TYR A 1 163 ? 2.564 5.414 1.652 1.00 88.94 163 TYR A CA 1
ATOM 1305 C C . TYR A 1 163 ? 1.742 6.231 0.646 1.00 88.94 163 TYR A C 1
ATOM 1307 O O . TYR A 1 163 ? 2.318 7.013 -0.112 1.00 88.94 163 TYR A O 1
ATOM 1315 N N . ALA A 1 164 ? 0.407 6.163 0.715 1.00 87.69 164 ALA A N 1
ATOM 1316 C CA . ALA A 1 164 ? -0.475 7.004 -0.097 1.00 87.69 164 ALA A CA 1
ATOM 1317 C C . ALA A 1 164 ? -0.264 8.513 0.149 1.00 87.69 164 ALA A C 1
ATOM 1319 O O . ALA A 1 164 ? -0.425 9.316 -0.765 1.00 87.69 164 ALA A O 1
ATOM 1320 N N . ARG A 1 165 ? 0.167 8.913 1.354 1.00 85.88 165 ARG A N 1
ATOM 1321 C CA . ARG A 1 165 ? 0.452 10.313 1.741 1.00 85.88 165 ARG A CA 1
ATOM 1322 C C . ARG A 1 165 ? 1.837 10.818 1.373 1.00 85.88 165 ARG A C 1
ATOM 1324 O O . ARG A 1 165 ? 2.135 11.993 1.599 1.00 85.88 165 ARG A O 1
ATOM 1331 N N . LEU A 1 166 ? 2.701 9.975 0.819 1.00 80.94 166 LEU A N 1
ATOM 1332 C CA . LEU A 1 166 ? 4.069 10.355 0.474 1.00 80.94 166 LEU A CA 1
ATOM 1333 C C . LEU A 1 166 ? 4.165 11.611 -0.427 1.00 80.94 166 LEU A C 1
ATOM 1335 O O . LEU A 1 166 ? 5.063 12.421 -0.177 1.00 80.94 166 LEU A O 1
ATOM 1339 N N . PRO A 1 167 ? 3.248 11.854 -1.394 1.00 75.88 167 PRO A N 1
ATOM 1340 C CA . PRO A 1 167 ? 3.229 13.090 -2.182 1.00 75.88 167 PRO A CA 1
ATOM 1341 C C . PRO A 1 167 ? 3.047 14.373 -1.359 1.00 75.88 167 PRO A C 1
ATOM 1343 O O . PRO A 1 167 ? 3.601 15.411 -1.718 1.00 75.88 167 PRO A O 1
ATOM 1346 N N . GLU A 1 168 ? 2.302 14.314 -0.254 1.00 77.31 168 GLU A N 1
ATOM 1347 C CA . GLU A 1 168 ? 2.030 15.476 0.601 1.00 77.31 168 GLU A CA 1
ATOM 1348 C C . GLU A 1 168 ? 3.025 15.600 1.759 1.00 77.31 168 GLU A C 1
ATOM 1350 O O . GLU A 1 168 ? 3.355 16.707 2.187 1.00 77.31 168 GLU A O 1
ATOM 1355 N N . ASN A 1 169 ? 3.542 14.478 2.270 1.00 77.44 169 ASN A N 1
ATOM 1356 C CA . ASN A 1 169 ? 4.396 14.463 3.452 1.00 77.44 169 ASN A CA 1
ATOM 1357 C C . ASN A 1 169 ? 5.648 13.599 3.271 1.00 77.44 169 ASN A C 1
ATOM 1359 O O . ASN A 1 169 ? 5.690 12.418 3.616 1.00 77.44 169 ASN A O 1
ATOM 1363 N N . ARG A 1 170 ? 6.743 14.243 2.856 1.00 74.31 170 ARG A N 1
ATOM 1364 C CA . ARG A 1 170 ? 8.049 13.589 2.664 1.00 74.31 170 ARG A CA 1
ATOM 1365 C C . ARG A 1 170 ? 8.623 12.951 3.932 1.00 74.31 170 ARG A C 1
ATOM 1367 O O . ARG A 1 170 ? 9.426 12.032 3.827 1.00 74.31 170 ARG A O 1
ATOM 1374 N N . LYS A 1 171 ? 8.232 13.391 5.136 1.00 78.94 171 LYS A N 1
ATOM 1375 C CA . LYS A 1 171 ? 8.753 12.810 6.391 1.00 78.94 171 LYS A CA 1
ATOM 1376 C C . LYS A 1 171 ? 8.284 11.368 6.602 1.00 78.94 171 LYS A C 1
ATOM 1378 O O . LYS A 1 171 ? 8.895 10.643 7.383 1.00 78.94 171 LYS A O 1
ATOM 1383 N N . VAL A 1 172 ? 7.233 10.944 5.898 1.00 81.06 172 VAL A N 1
ATOM 1384 C CA . VAL A 1 172 ? 6.748 9.558 5.901 1.00 81.06 172 VAL A CA 1
ATOM 1385 C C . VAL A 1 172 ? 7.829 8.567 5.470 1.00 81.06 172 VAL A C 1
ATOM 1387 O O . VAL A 1 172 ? 7.870 7.459 5.999 1.00 81.06 172 VAL A O 1
ATOM 1390 N N . VAL A 1 173 ? 8.746 8.984 4.593 1.00 78.38 173 VAL A N 1
ATOM 1391 C CA . VAL A 1 173 ? 9.879 8.183 4.104 1.00 78.38 173 VAL A CA 1
ATOM 1392 C C . VAL A 1 173 ? 10.636 7.512 5.258 1.00 78.38 173 VAL A C 1
ATOM 1394 O O . VAL A 1 173 ? 10.966 6.335 5.193 1.00 78.38 173 VAL A O 1
ATOM 1397 N N . PHE A 1 174 ? 10.843 8.214 6.372 1.00 82.31 174 PHE A N 1
ATOM 1398 C CA . PHE A 1 174 ? 11.563 7.656 7.520 1.00 82.31 174 PHE A CA 1
ATOM 1399 C C . PHE A 1 174 ? 10.712 6.711 8.381 1.00 82.31 174 PHE A C 1
ATOM 1401 O O . PHE A 1 174 ? 11.254 5.877 9.100 1.00 82.31 174 PHE A O 1
ATOM 1408 N N . LYS A 1 175 ? 9.380 6.819 8.313 1.00 89.62 175 LYS A N 1
ATOM 1409 C CA . LYS A 1 175 ? 8.445 6.025 9.127 1.00 89.62 175 LYS A CA 1
ATOM 1410 C C . LYS A 1 175 ? 8.138 4.660 8.516 1.00 89.62 175 LYS A C 1
ATOM 1412 O O . LYS A 1 175 ? 7.997 3.694 9.258 1.00 89.62 175 LYS A O 1
ATOM 1417 N N . LEU A 1 176 ? 8.051 4.573 7.189 1.00 90.00 176 LEU A N 1
ATOM 1418 C CA . LEU A 1 176 ? 7.690 3.340 6.479 1.00 90.00 176 LEU A CA 1
ATOM 1419 C C . LEU A 1 176 ? 8.574 2.130 6.838 1.00 90.00 176 LEU A C 1
ATOM 1421 O O . LEU A 1 176 ? 8.022 1.129 7.294 1.00 90.00 176 LEU A O 1
ATOM 1425 N N . PRO A 1 177 ? 9.919 2.184 6.736 1.00 91.06 177 PRO A N 1
ATOM 1426 C CA . PRO A 1 177 ? 10.753 1.031 7.079 1.00 91.06 177 PRO A CA 1
ATOM 1427 C C . PRO A 1 177 ? 10.657 0.648 8.561 1.00 91.06 177 PRO A C 1
ATOM 1429 O O . PRO A 1 177 ? 10.770 -0.529 8.894 1.00 91.06 177 PRO A O 1
ATOM 1432 N N . VAL A 1 178 ? 10.427 1.618 9.455 1.00 93.94 178 VAL A N 1
ATOM 1433 C CA . VAL A 1 178 ? 10.227 1.358 10.890 1.00 93.94 178 VAL A CA 1
ATOM 1434 C C . VAL A 1 178 ? 8.927 0.586 11.116 1.00 93.94 178 VAL A C 1
ATOM 1436 O O . VAL A 1 178 ? 8.925 -0.391 11.862 1.00 93.94 178 VAL A O 1
ATOM 1439 N N . LEU A 1 179 ? 7.840 0.974 10.443 1.00 96.25 179 LEU A N 1
ATOM 1440 C CA . LEU A 1 179 ? 6.560 0.273 10.531 1.00 96.25 179 LEU A CA 1
ATOM 1441 C C . LEU A 1 179 ? 6.647 -1.143 9.961 1.00 96.25 179 LEU A C 1
ATOM 1443 O O . LEU A 1 179 ? 6.248 -2.075 10.649 1.00 96.25 179 LEU A O 1
ATOM 1447 N N . TYR A 1 180 ? 7.238 -1.339 8.778 1.00 96.81 180 TYR A N 1
ATOM 1448 C CA . TYR A 1 180 ? 7.392 -2.685 8.214 1.00 96.81 180 TYR A CA 1
ATOM 1449 C C . TYR A 1 180 ? 8.250 -3.590 9.104 1.00 96.81 180 TYR A C 1
ATOM 1451 O O . TYR A 1 180 ? 7.886 -4.736 9.345 1.00 96.81 180 TYR A O 1
ATOM 1459 N N . ARG A 1 181 ? 9.351 -3.083 9.676 1.00 96.62 181 ARG A N 1
ATOM 1460 C CA . ARG A 1 181 ? 10.141 -3.852 10.653 1.00 96.62 181 ARG A CA 1
ATOM 1461 C C . ARG A 1 181 ? 9.334 -4.179 11.906 1.00 96.62 181 ARG A C 1
ATOM 1463 O O . ARG A 1 181 ? 9.429 -5.295 12.397 1.00 96.62 181 ARG A O 1
ATOM 1470 N N . LYS A 1 182 ? 8.511 -3.251 12.403 1.00 97.12 182 LYS A N 1
ATOM 1471 C CA . LYS A 1 182 ? 7.614 -3.507 13.539 1.00 97.12 182 LYS A CA 1
ATOM 1472 C C . LYS A 1 182 ? 6.593 -4.604 13.228 1.00 97.12 182 LYS A C 1
ATOM 1474 O O . LYS A 1 182 ? 6.376 -5.458 14.082 1.00 97.12 182 LYS A O 1
ATOM 1479 N N . VAL A 1 183 ? 6.026 -4.614 12.020 1.00 98.38 183 VAL A N 1
ATOM 1480 C CA . VAL A 1 183 ? 5.170 -5.713 11.546 1.00 98.38 183 VAL A CA 1
ATOM 1481 C C . VAL A 1 183 ? 5.940 -7.028 11.609 1.00 98.38 183 VAL A C 1
ATOM 1483 O O . VAL A 1 183 ? 5.466 -7.963 12.237 1.00 98.38 183 VAL A O 1
ATOM 1486 N N . LEU A 1 184 ? 7.159 -7.076 11.067 1.00 97.69 184 LEU A N 1
ATOM 1487 C CA . LEU A 1 184 ? 7.986 -8.290 11.042 1.00 97.69 184 LEU A CA 1
ATOM 1488 C C . LEU A 1 184 ? 8.479 -8.751 12.425 1.00 97.69 184 LEU A C 1
ATOM 1490 O O . LEU A 1 184 ? 8.751 -9.934 12.610 1.00 97.69 184 LEU A O 1
ATOM 1494 N N . LEU A 1 185 ? 8.581 -7.845 13.402 1.00 97.75 185 LEU A N 1
ATOM 1495 C CA . LEU A 1 185 ? 8.854 -8.194 14.802 1.00 97.75 185 LEU A CA 1
ATOM 1496 C C . LEU A 1 185 ? 7.652 -8.869 15.475 1.00 97.75 185 LEU A C 1
ATOM 1498 O O . LEU A 1 185 ? 7.838 -9.701 16.358 1.00 97.75 185 LEU A O 1
ATOM 1502 N N . GLN A 1 186 ? 6.431 -8.496 15.086 1.00 96.94 186 GLN A N 1
ATOM 1503 C CA . GLN A 1 186 ? 5.190 -9.074 15.613 1.00 96.94 186 GLN A CA 1
ATOM 1504 C C . GLN A 1 186 ? 4.758 -10.328 14.833 1.00 96.94 186 GLN A C 1
ATOM 1506 O O . GLN A 1 186 ? 4.192 -11.246 15.417 1.00 96.94 186 GLN A O 1
ATOM 1511 N N . ASP A 1 187 ? 5.046 -10.370 13.533 1.00 97.44 187 ASP A N 1
ATOM 1512 C CA . ASP A 1 187 ? 4.736 -11.452 12.602 1.00 97.44 187 ASP A CA 1
ATOM 1513 C C . ASP A 1 187 ? 5.846 -11.576 11.542 1.00 97.44 187 ASP A C 1
ATOM 1515 O O . ASP A 1 187 ? 5.822 -10.952 10.478 1.00 97.44 187 ASP A O 1
ATOM 1519 N N . SER A 1 188 ? 6.839 -12.419 11.827 1.00 96.31 188 SER A N 1
ATOM 1520 C CA . SER A 1 188 ? 8.002 -12.631 10.954 1.00 96.31 188 SER A CA 1
ATOM 1521 C C . SER A 1 188 ? 7.672 -13.353 9.642 1.00 96.31 188 SER A C 1
ATOM 1523 O O . SER A 1 188 ? 8.503 -13.394 8.726 1.00 96.31 188 SER A O 1
ATOM 1525 N N . LYS A 1 189 ? 6.468 -13.926 9.522 1.00 96.44 189 LYS A N 1
ATOM 1526 C CA . LYS A 1 189 ? 5.996 -14.611 8.315 1.00 96.44 189 LYS A CA 1
ATOM 1527 C C . LYS A 1 189 ? 5.161 -13.706 7.412 1.00 96.44 189 LYS A C 1
ATOM 1529 O O . LYS A 1 189 ? 4.773 -14.158 6.342 1.00 96.44 189 LYS A O 1
ATOM 1534 N N . ASN A 1 190 ? 4.953 -12.442 7.782 1.00 97.88 190 ASN A N 1
ATOM 1535 C CA . ASN A 1 190 ? 4.190 -11.497 6.978 1.00 97.88 190 ASN A CA 1
ATOM 1536 C C . ASN A 1 190 ? 4.894 -11.183 5.644 1.00 97.88 190 ASN A C 1
ATOM 1538 O O . ASN A 1 190 ? 5.814 -10.361 5.578 1.00 97.88 190 ASN A O 1
ATOM 1542 N N . ASN A 1 191 ? 4.480 -11.862 4.575 1.00 97.81 191 ASN A N 1
ATOM 1543 C CA . ASN A 1 191 ? 5.111 -11.750 3.260 1.00 97.81 191 ASN A CA 1
ATOM 1544 C C . ASN A 1 191 ? 4.900 -10.367 2.632 1.00 97.81 191 ASN A C 1
ATOM 1546 O O . ASN A 1 191 ? 5.826 -9.819 2.035 1.00 97.81 191 ASN A O 1
ATOM 1550 N N . GLU A 1 192 ? 3.740 -9.748 2.850 1.00 97.25 192 GLU A N 1
ATOM 1551 C CA . GLU A 1 192 ? 3.445 -8.398 2.371 1.00 97.25 192 GLU A CA 1
ATOM 1552 C C . GLU A 1 192 ? 4.427 -7.364 2.940 1.00 97.25 192 GLU A C 1
ATOM 1554 O O . GLU A 1 192 ? 5.050 -6.609 2.190 1.00 97.25 192 GLU A O 1
ATOM 1559 N N . ALA A 1 193 ? 4.658 -7.381 4.255 1.00 97.88 193 ALA A N 1
ATOM 1560 C CA . ALA A 1 193 ? 5.619 -6.495 4.902 1.00 97.88 193 ALA A CA 1
ATOM 1561 C C . ALA A 1 193 ? 7.060 -6.745 4.432 1.00 97.88 193 ALA A C 1
ATOM 1563 O O . ALA A 1 193 ? 7.815 -5.784 4.260 1.00 97.88 193 ALA A O 1
ATOM 1564 N N . LYS A 1 194 ? 7.449 -8.005 4.176 1.00 98.12 194 LYS A N 1
ATOM 1565 C CA . LYS A 1 194 ? 8.768 -8.327 3.601 1.00 98.12 194 LYS A CA 1
ATOM 1566 C C . LYS A 1 194 ? 8.938 -7.705 2.222 1.00 98.12 194 LYS A C 1
ATOM 1568 O O . LYS A 1 194 ? 9.935 -7.024 1.986 1.00 98.12 194 LYS A O 1
ATOM 1573 N N . VAL A 1 195 ? 7.963 -7.889 1.330 1.00 98.00 195 VAL A N 1
ATOM 1574 C CA . VAL A 1 195 ? 8.030 -7.345 -0.032 1.00 98.00 195 VAL A CA 1
ATOM 1575 C C . VAL A 1 195 ? 7.990 -5.820 -0.013 1.00 98.00 195 VAL A C 1
ATOM 1577 O O . VAL A 1 195 ? 8.778 -5.193 -0.720 1.00 98.00 195 VAL A O 1
ATOM 1580 N N . LYS A 1 196 ? 7.143 -5.197 0.815 1.00 96.25 196 LYS A N 1
ATOM 1581 C CA . LYS A 1 196 ? 7.076 -3.730 0.939 1.00 96.25 196 LYS A CA 1
ATOM 1582 C C . LYS A 1 196 ? 8.373 -3.143 1.510 1.00 96.25 196 LYS A C 1
ATOM 1584 O O . LYS A 1 196 ? 8.849 -2.120 1.012 1.00 96.25 196 LYS A O 1
ATOM 1589 N N . LEU A 1 197 ? 9.012 -3.818 2.471 1.00 95.31 197 LEU A N 1
ATOM 1590 C CA . LEU A 1 197 ? 10.339 -3.440 2.968 1.00 95.31 197 LEU A CA 1
ATOM 1591 C C . LEU A 1 197 ? 11.438 -3.642 1.912 1.00 95.31 197 LEU A C 1
ATOM 1593 O O . LEU A 1 197 ? 12.308 -2.786 1.770 1.00 95.31 197 LEU A O 1
ATOM 1597 N N . ALA A 1 198 ? 11.387 -4.728 1.140 1.00 95.12 198 ALA A N 1
ATOM 1598 C CA . ALA A 1 198 ? 12.303 -4.956 0.026 1.00 95.12 198 ALA A CA 1
ATOM 1599 C C . ALA A 1 198 ? 12.156 -3.856 -1.037 1.00 95.12 198 ALA A C 1
ATOM 1601 O O . ALA A 1 198 ? 13.145 -3.231 -1.420 1.00 95.12 198 ALA A O 1
ATOM 1602 N N . CYS A 1 199 ? 10.921 -3.531 -1.433 1.00 92.56 199 CYS A N 1
ATOM 1603 C CA . CYS A 1 199 ? 10.622 -2.420 -2.335 1.00 92.56 199 CYS A CA 1
ATOM 1604 C C . CYS A 1 199 ? 11.206 -1.106 -1.803 1.00 92.56 199 CYS A C 1
ATOM 1606 O O . CYS A 1 199 ? 11.839 -0.365 -2.551 1.00 92.56 199 CYS A O 1
ATOM 1608 N N . TRP A 1 200 ? 11.064 -0.844 -0.502 1.00 89.88 200 TRP A N 1
ATOM 1609 C CA . TRP A 1 200 ? 11.650 0.329 0.140 1.00 89.88 200 TRP A CA 1
ATOM 1610 C C . TRP A 1 200 ? 13.181 0.377 0.015 1.00 89.88 200 TRP A C 1
ATOM 1612 O O . TRP A 1 200 ? 13.765 1.408 -0.317 1.00 89.88 200 TRP A O 1
ATOM 1622 N N . TYR A 1 201 ? 13.849 -0.750 0.233 1.00 87.56 201 TYR A N 1
ATOM 1623 C CA . TYR A 1 201 ? 15.301 -0.847 0.139 1.00 87.56 201 TYR A CA 1
ATOM 1624 C C . TYR A 1 201 ? 15.859 -0.643 -1.273 1.00 87.56 201 TYR A C 1
ATOM 1626 O O . TYR A 1 201 ? 17.003 -0.203 -1.404 1.00 87.56 201 TYR A O 1
ATOM 1634 N N . THR A 1 202 ? 15.065 -0.857 -2.327 1.00 85.69 202 THR A N 1
ATOM 1635 C CA . THR A 1 202 ? 15.494 -0.573 -3.712 1.00 85.69 202 THR A CA 1
ATOM 1636 C C . THR A 1 202 ? 15.867 0.896 -3.950 1.00 85.69 202 THR A C 1
ATOM 1638 O O . THR A 1 202 ? 16.631 1.199 -4.872 1.00 85.69 202 THR A O 1
ATOM 1641 N N . PHE A 1 203 ? 15.349 1.826 -3.136 1.00 78.56 203 PHE A N 1
ATOM 1642 C CA . PHE A 1 203 ? 15.644 3.253 -3.274 1.00 78.56 203 PHE A CA 1
ATOM 1643 C C . PHE A 1 203 ? 17.079 3.590 -2.866 1.00 78.56 203 PHE A C 1
ATOM 1645 O O . PHE A 1 203 ? 17.702 4.434 -3.507 1.00 78.56 203 PHE A O 1
ATOM 1652 N N . SER A 1 204 ? 17.610 2.916 -1.844 1.00 71.44 204 SER A N 1
ATOM 1653 C CA . SER A 1 204 ? 18.999 3.056 -1.391 1.00 71.44 204 SER A CA 1
ATOM 1654 C C . SER A 1 204 ? 19.947 2.022 -2.002 1.00 71.44 204 SER A C 1
ATOM 1656 O O . SER A 1 204 ? 21.160 2.171 -1.877 1.00 71.44 204 SER A O 1
ATOM 1658 N N . ALA A 1 205 ? 19.418 0.968 -2.629 1.00 74.31 205 ALA A N 1
ATOM 1659 C CA . ALA A 1 205 ? 20.226 -0.099 -3.199 1.00 74.31 205 ALA A CA 1
ATOM 1660 C C . ALA A 1 205 ? 21.055 0.391 -4.394 1.00 74.31 205 ALA A C 1
ATOM 1662 O O . ALA A 1 205 ? 20.546 1.017 -5.329 1.00 74.31 205 ALA A O 1
ATOM 1663 N N . GLN A 1 206 ? 22.338 0.052 -4.360 1.00 71.75 206 GLN A N 1
ATOM 1664 C CA . GLN A 1 206 ? 23.288 0.221 -5.452 1.00 71.75 206 GLN A CA 1
ATOM 1665 C C . GLN A 1 206 ? 23.911 -1.139 -5.784 1.00 71.75 206 GLN A C 1
ATOM 1667 O O . GLN A 1 206 ? 23.695 -2.134 -5.089 1.00 71.75 206 GLN A O 1
ATOM 1672 N N . GLU A 1 207 ? 24.708 -1.203 -6.848 1.00 68.06 207 GLU A N 1
ATOM 1673 C CA . GLU A 1 207 ? 25.387 -2.438 -7.256 1.00 68.06 207 GLU A CA 1
ATOM 1674 C C . GLU A 1 207 ? 26.205 -3.064 -6.109 1.00 68.06 207 GLU A C 1
ATOM 1676 O O . GLU A 1 207 ? 26.187 -4.278 -5.916 1.00 68.06 207 GLU A O 1
ATOM 1681 N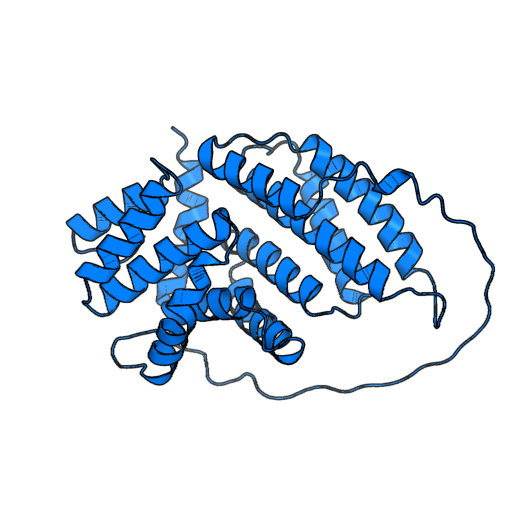 N . THR A 1 208 ? 26.826 -2.228 -5.274 1.00 70.88 208 THR A N 1
ATOM 1682 C CA . THR A 1 208 ? 27.735 -2.636 -4.193 1.00 70.88 208 THR A CA 1
ATOM 1683 C C . THR A 1 208 ? 27.054 -2.931 -2.851 1.00 70.88 208 THR A C 1
ATOM 1685 O O . THR A 1 208 ? 27.702 -3.446 -1.940 1.00 70.88 208 THR A O 1
ATOM 1688 N N . THR A 1 209 ? 25.752 -2.661 -2.684 1.00 75.56 209 THR A N 1
ATOM 1689 C CA . THR A 1 209 ? 25.045 -2.865 -1.403 1.00 75.56 209 THR A CA 1
ATOM 1690 C C . THR A 1 209 ? 24.575 -4.315 -1.238 1.00 75.56 209 THR A C 1
ATOM 1692 O O . THR A 1 209 ? 23.376 -4.590 -1.277 1.00 75.56 209 THR A O 1
ATOM 1695 N N . SER A 1 210 ? 25.520 -5.249 -1.072 1.00 76.12 210 SER A N 1
ATOM 1696 C CA . SER A 1 210 ? 25.273 -6.705 -1.094 1.00 76.12 210 SER A CA 1
ATOM 1697 C C . SER A 1 210 ? 24.146 -7.158 -0.154 1.00 76.12 210 SER A C 1
ATOM 1699 O O . SER A 1 210 ? 23.177 -7.746 -0.616 1.00 76.12 210 SER A O 1
ATOM 1701 N N . ASN A 1 211 ? 24.180 -6.785 1.132 1.00 80.69 211 ASN A N 1
ATOM 1702 C CA . ASN A 1 211 ? 23.159 -7.215 2.103 1.00 80.69 211 ASN A CA 1
ATOM 1703 C C . ASN A 1 211 ? 21.746 -6.729 1.739 1.00 80.69 211 ASN A C 1
ATOM 1705 O O . ASN A 1 211 ? 20.766 -7.457 1.876 1.00 80.69 211 ASN A O 1
ATOM 1709 N N . THR A 1 212 ? 21.639 -5.488 1.260 1.00 84.88 212 THR A N 1
ATOM 1710 C CA . THR A 1 212 ? 20.375 -4.906 0.798 1.00 84.88 212 THR A CA 1
ATOM 1711 C C . THR A 1 212 ? 19.880 -5.614 -0.460 1.00 84.88 212 THR A C 1
ATOM 1713 O O . THR A 1 212 ? 18.692 -5.894 -0.578 1.00 84.88 212 THR A O 1
ATOM 1716 N N . ASN A 1 213 ? 20.794 -5.940 -1.374 1.00 87.88 213 ASN A N 1
ATOM 1717 C CA . ASN A 1 213 ? 20.488 -6.659 -2.603 1.00 87.88 213 ASN A CA 1
ATOM 1718 C C . ASN A 1 213 ? 19.991 -8.079 -2.322 1.00 87.88 213 ASN A C 1
ATOM 1720 O O . ASN A 1 213 ? 18.955 -8.450 -2.864 1.00 87.88 213 ASN A O 1
ATOM 1724 N N . SER A 1 214 ? 20.657 -8.823 -1.436 1.00 91.56 214 SER A N 1
ATOM 1725 C CA . SER A 1 214 ? 20.221 -10.166 -1.041 1.00 91.56 214 SER A CA 1
ATOM 1726 C C . SER A 1 214 ? 18.818 -10.139 -0.447 1.00 91.56 214 SER A C 1
ATOM 1728 O O . SER A 1 214 ? 17.959 -10.887 -0.896 1.00 91.56 214 SER A O 1
ATOM 1730 N N . PHE A 1 215 ? 18.534 -9.205 0.470 1.00 93.94 215 PHE A N 1
ATOM 1731 C CA . PHE A 1 215 ? 17.193 -9.083 1.046 1.00 93.94 215 PHE A CA 1
ATOM 1732 C C . PHE A 1 215 ? 16.123 -8.782 -0.015 1.00 93.94 215 PHE A C 1
ATOM 1734 O O . PHE A 1 215 ? 15.017 -9.312 0.056 1.00 93.94 215 PHE A O 1
ATOM 1741 N N . ILE A 1 216 ? 16.423 -7.928 -1.000 1.00 94.38 216 ILE A N 1
ATOM 1742 C CA . ILE A 1 216 ? 15.492 -7.645 -2.101 1.00 94.38 216 ILE A CA 1
ATOM 1743 C C . ILE A 1 216 ? 15.236 -8.919 -2.916 1.00 94.38 216 ILE A C 1
ATOM 1745 O O . ILE A 1 216 ? 14.091 -9.288 -3.149 1.00 94.38 216 ILE A O 1
ATOM 1749 N N . GLU A 1 217 ? 16.293 -9.613 -3.325 1.00 95.69 217 GLU A N 1
ATOM 1750 C CA . GLU A 1 217 ? 16.202 -10.773 -4.215 1.00 95.69 217 GLU A CA 1
ATOM 1751 C C . GLU A 1 217 ? 15.572 -12.001 -3.531 1.00 95.69 217 GLU A C 1
ATOM 1753 O O . GLU A 1 217 ? 14.785 -12.707 -4.155 1.00 95.69 217 GLU A O 1
ATOM 1758 N N . GLU A 1 218 ? 15.819 -12.217 -2.237 1.00 96.81 218 GLU A N 1
ATOM 1759 C CA . GLU A 1 218 ? 15.218 -13.305 -1.446 1.00 96.81 218 GLU A CA 1
ATOM 1760 C C . GLU A 1 218 ? 13.690 -13.205 -1.341 1.00 96.81 218 GLU A C 1
ATOM 1762 O O . GLU A 1 218 ? 13.005 -14.220 -1.214 1.00 96.81 218 GLU A O 1
ATOM 1767 N N . ASN A 1 219 ? 13.140 -11.990 -1.416 1.00 97.25 219 ASN A N 1
ATOM 1768 C CA . ASN A 1 219 ? 11.703 -11.739 -1.294 1.00 97.25 219 ASN A CA 1
ATOM 1769 C C . ASN A 1 219 ? 11.009 -11.543 -2.656 1.00 97.25 219 ASN A C 1
ATOM 1771 O O . ASN A 1 219 ? 9.804 -11.301 -2.701 1.00 97.25 219 ASN A O 1
ATOM 1775 N N . GLU A 1 220 ? 11.736 -11.686 -3.770 1.00 97.56 220 GLU A N 1
ATOM 1776 C CA . GLU A 1 220 ? 11.238 -11.478 -5.139 1.00 97.56 220 GLU A CA 1
ATOM 1777 C C . GLU A 1 220 ? 10.043 -12.392 -5.476 1.00 97.56 220 GLU A C 1
ATOM 1779 O O . GLU A 1 220 ? 9.083 -11.963 -6.119 1.00 97.56 220 GLU A O 1
ATOM 1784 N N . ALA A 1 221 ? 10.076 -13.650 -5.027 1.00 97.44 221 ALA A N 1
ATOM 1785 C CA . ALA A 1 221 ? 9.022 -14.628 -5.310 1.00 97.44 221 ALA A CA 1
ATOM 1786 C C . ALA A 1 221 ? 7.692 -14.301 -4.608 1.00 97.44 221 ALA A C 1
ATOM 1788 O O . ALA A 1 221 ? 6.626 -14.620 -5.131 1.00 97.44 221 ALA A O 1
ATOM 1789 N N . LEU A 1 222 ? 7.752 -13.615 -3.462 1.00 97.94 222 LEU A N 1
ATOM 1790 C CA . LEU A 1 222 ? 6.588 -13.276 -2.639 1.00 97.94 222 LEU A CA 1
ATOM 1791 C C . LEU A 1 222 ? 5.730 -12.158 -3.253 1.00 97.94 222 LEU A C 1
ATOM 1793 O O . LEU A 1 222 ? 4.608 -11.928 -2.812 1.00 97.94 222 LEU A O 1
ATOM 1797 N N . ILE A 1 223 ? 6.224 -11.470 -4.291 1.00 98.06 223 ILE A N 1
ATOM 1798 C CA . ILE A 1 223 ? 5.465 -10.431 -5.008 1.00 98.06 223 ILE A CA 1
ATOM 1799 C C . ILE A 1 223 ? 4.137 -10.986 -5.548 1.00 98.06 223 ILE A C 1
ATOM 1801 O O . ILE A 1 223 ? 3.139 -10.270 -5.600 1.00 98.06 223 ILE A O 1
ATOM 1805 N N . GLU A 1 224 ? 4.106 -12.264 -5.933 1.00 97.38 224 GLU A N 1
ATOM 1806 C CA . GLU A 1 224 ? 2.914 -12.908 -6.495 1.00 97.38 224 GLU A CA 1
ATOM 1807 C C . GLU A 1 224 ? 1.796 -13.156 -5.468 1.00 97.38 224 GLU A C 1
ATOM 1809 O O . GLU A 1 224 ? 0.674 -13.479 -5.858 1.00 97.38 224 GLU A O 1
ATOM 1814 N N . GLU A 1 225 ? 2.070 -12.971 -4.176 1.00 96.44 225 GLU A N 1
ATOM 1815 C CA . GLU A 1 225 ? 1.083 -13.085 -3.094 1.00 96.44 225 GLU A CA 1
ATOM 1816 C C . GLU A 1 225 ? 0.407 -11.744 -2.770 1.00 96.44 225 GLU A C 1
ATOM 1818 O O . GLU A 1 225 ? -0.570 -11.707 -2.030 1.00 96.44 225 GLU A O 1
ATOM 1823 N N . LEU A 1 226 ? 0.900 -10.635 -3.333 1.00 96.06 226 LEU A N 1
ATOM 1824 C CA . LEU A 1 226 ? 0.360 -9.301 -3.076 1.00 96.06 226 LEU A CA 1
ATOM 1825 C C . LEU A 1 226 ? -0.987 -9.062 -3.770 1.00 96.06 226 LEU A C 1
ATOM 1827 O O . LEU A 1 226 ? -1.251 -9.603 -4.855 1.00 96.06 226 LEU A O 1
ATOM 1831 N N . SER A 1 227 ? -1.771 -8.142 -3.197 1.00 94.38 227 SER A N 1
ATOM 1832 C CA . SER A 1 227 ? -2.933 -7.524 -3.847 1.00 94.38 227 SER A CA 1
ATOM 1833 C C . SER A 1 227 ? -2.547 -6.933 -5.210 1.00 94.38 227 SER A C 1
ATOM 1835 O O . SER A 1 227 ? -1.384 -6.601 -5.456 1.00 94.38 227 SER A O 1
ATOM 1837 N N . ALA A 1 228 ? -3.505 -6.785 -6.129 1.00 94.75 228 ALA A N 1
ATOM 1838 C CA . ALA A 1 228 ? -3.204 -6.346 -7.495 1.00 94.75 228 ALA A CA 1
ATOM 1839 C C . ALA A 1 228 ? -2.455 -5.000 -7.531 1.00 94.75 228 ALA A C 1
ATOM 1841 O O . ALA A 1 228 ? -1.459 -4.859 -8.242 1.00 94.75 228 ALA A O 1
ATOM 1842 N N . VAL A 1 229 ? -2.890 -4.022 -6.732 1.00 92.06 229 VAL A N 1
ATOM 1843 C CA . VAL A 1 229 ? -2.262 -2.693 -6.699 1.00 92.06 229 VAL A CA 1
ATOM 1844 C C . VAL A 1 229 ? -0.867 -2.742 -6.072 1.00 92.06 229 VAL A C 1
ATOM 1846 O O . VAL A 1 229 ? 0.069 -2.148 -6.609 1.00 92.06 229 VAL A O 1
ATOM 1849 N N . ASP A 1 230 ? -0.681 -3.490 -4.984 1.00 94.25 230 ASP A N 1
ATOM 1850 C CA . ASP A 1 230 ? 0.643 -3.630 -4.371 1.00 94.25 230 ASP A CA 1
ATOM 1851 C C . ASP A 1 230 ? 1.608 -4.405 -5.271 1.00 94.25 230 ASP A C 1
ATOM 1853 O O . ASP A 1 230 ? 2.785 -4.054 -5.369 1.00 94.25 230 ASP A O 1
ATOM 1857 N N . ARG A 1 231 ? 1.106 -5.401 -6.004 1.00 97.00 231 ARG A N 1
ATOM 1858 C CA . ARG A 1 231 ? 1.866 -6.150 -7.005 1.00 97.00 231 ARG A CA 1
ATOM 1859 C C . ARG A 1 231 ? 2.307 -5.266 -8.166 1.00 97.00 231 ARG A C 1
ATOM 1861 O O . ARG A 1 231 ? 3.469 -5.334 -8.560 1.00 97.00 231 ARG A O 1
ATOM 1868 N N . LEU A 1 232 ? 1.426 -4.401 -8.676 1.00 94.75 232 LEU A N 1
ATOM 1869 C CA . LEU A 1 232 ? 1.777 -3.390 -9.680 1.00 94.75 232 LEU A CA 1
ATOM 1870 C C . LEU A 1 232 ? 2.928 -2.507 -9.185 1.00 94.75 232 LEU A C 1
ATOM 1872 O O . LEU A 1 232 ? 3.930 -2.339 -9.884 1.00 94.75 232 LEU A O 1
ATOM 1876 N N . ASN A 1 233 ? 2.796 -1.970 -7.970 1.00 92.19 233 ASN A N 1
ATOM 1877 C CA . ASN A 1 233 ? 3.815 -1.120 -7.359 1.00 92.19 233 ASN A CA 1
ATOM 1878 C C . ASN A 1 233 ? 5.143 -1.877 -7.204 1.00 92.19 233 ASN A C 1
ATOM 1880 O O . ASN A 1 233 ? 6.197 -1.356 -7.578 1.00 92.19 233 ASN A O 1
ATOM 1884 N N . ALA A 1 234 ? 5.099 -3.123 -6.725 1.00 95.62 234 ALA A N 1
ATOM 1885 C CA . ALA A 1 234 ? 6.272 -3.974 -6.589 1.00 95.62 234 ALA A CA 1
ATOM 1886 C C . ALA A 1 234 ? 6.936 -4.253 -7.945 1.00 95.62 234 ALA A C 1
ATOM 1888 O O . ALA A 1 234 ? 8.146 -4.093 -8.068 1.00 95.62 234 ALA A O 1
ATOM 1889 N N . TYR A 1 235 ? 6.178 -4.584 -8.992 1.00 97.06 235 TYR A N 1
ATOM 1890 C CA . TYR A 1 235 ? 6.734 -4.801 -10.329 1.00 97.06 235 TYR A CA 1
ATOM 1891 C C . TYR A 1 235 ? 7.436 -3.559 -10.888 1.00 97.06 235 TYR A C 1
ATOM 1893 O O . TYR A 1 235 ? 8.549 -3.667 -11.403 1.00 97.06 235 TYR A O 1
ATOM 1901 N N . ILE A 1 236 ? 6.850 -2.368 -10.738 1.00 93.81 236 ILE A N 1
ATOM 1902 C CA . ILE A 1 236 ? 7.488 -1.107 -11.157 1.00 93.81 236 ILE A CA 1
ATOM 1903 C C . ILE A 1 236 ? 8.809 -0.891 -10.402 1.00 93.81 236 ILE A C 1
ATOM 1905 O O . ILE A 1 236 ? 9.832 -0.538 -10.996 1.00 93.81 236 ILE A O 1
ATOM 1909 N N . VAL A 1 237 ? 8.806 -1.136 -9.093 1.00 92.94 237 VAL A N 1
ATOM 1910 C CA . VAL A 1 237 ? 9.977 -0.954 -8.231 1.00 92.94 237 VAL A CA 1
ATOM 1911 C C . VAL A 1 237 ? 11.082 -1.975 -8.537 1.00 92.94 237 VAL A C 1
ATOM 1913 O O . VAL A 1 237 ? 12.243 -1.592 -8.696 1.00 92.94 237 VAL A O 1
ATOM 1916 N N . TYR A 1 238 ? 10.746 -3.255 -8.709 1.00 95.12 238 TYR A N 1
ATOM 1917 C CA . TYR A 1 238 ? 11.704 -4.301 -9.085 1.00 95.12 238 TYR A CA 1
ATOM 1918 C C . TYR A 1 238 ? 12.243 -4.111 -10.507 1.00 95.12 238 TYR A C 1
ATOM 1920 O O . TYR A 1 238 ? 13.416 -4.387 -10.766 1.00 95.12 238 TYR A O 1
ATOM 1928 N N . SER A 1 239 ? 11.433 -3.568 -11.420 1.00 95.25 239 SER A N 1
ATOM 1929 C CA . SER A 1 239 ? 11.900 -3.147 -12.742 1.00 95.25 239 SER A CA 1
ATOM 1930 C C . SER A 1 239 ? 13.026 -2.115 -12.623 1.00 95.25 239 SER A C 1
ATOM 1932 O O . SER A 1 239 ? 14.106 -2.302 -13.186 1.00 95.25 239 SER A O 1
ATOM 1934 N N . LEU A 1 240 ? 12.810 -1.050 -11.839 1.00 91.12 240 LEU A N 1
ATOM 1935 C CA . LEU A 1 240 ? 13.822 -0.019 -11.576 1.00 91.12 240 LEU A CA 1
ATOM 1936 C C . LEU A 1 240 ? 15.073 -0.596 -10.907 1.00 91.12 240 LEU A C 1
ATOM 1938 O O . LEU A 1 240 ? 16.187 -0.271 -11.315 1.00 91.12 240 LEU A O 1
ATOM 1942 N N . TYR A 1 241 ? 14.891 -1.458 -9.909 1.00 92.00 241 TYR A N 1
ATOM 1943 C CA . TYR A 1 241 ? 15.980 -2.134 -9.209 1.00 92.00 241 TYR A CA 1
ATOM 1944 C C . TYR A 1 241 ? 16.892 -2.909 -10.168 1.00 92.00 241 TYR A C 1
ATOM 1946 O O . TYR A 1 241 ? 18.102 -2.678 -10.203 1.00 92.00 241 TYR A O 1
ATOM 1954 N N . TYR A 1 242 ? 16.321 -3.782 -11.000 1.00 93.62 242 TYR A N 1
ATOM 1955 C CA . TYR A 1 242 ? 17.116 -4.594 -11.916 1.00 93.62 242 TYR A CA 1
ATOM 1956 C C . TYR A 1 242 ? 17.742 -3.786 -13.046 1.00 93.62 242 TYR A C 1
ATOM 1958 O O . TYR A 1 242 ? 18.861 -4.099 -13.454 1.00 93.62 242 TYR A O 1
ATOM 1966 N N . MET A 1 243 ? 17.082 -2.719 -13.503 1.00 90.38 243 MET A N 1
ATOM 1967 C CA . MET A 1 243 ? 17.705 -1.782 -14.435 1.00 90.38 243 MET A CA 1
ATOM 1968 C C . MET A 1 243 ? 18.945 -1.113 -13.833 1.00 90.38 243 MET A C 1
ATOM 1970 O O . MET A 1 243 ? 19.978 -1.066 -14.494 1.00 90.38 243 MET A O 1
ATOM 1974 N N . LYS A 1 244 ? 18.884 -0.658 -12.572 1.00 86.50 244 LYS A N 1
ATOM 1975 C CA . LYS A 1 244 ? 20.036 -0.066 -11.861 1.00 86.50 244 LYS A CA 1
ATOM 1976 C C . LYS A 1 244 ? 21.192 -1.051 -11.661 1.00 86.50 244 LYS A C 1
ATOM 1978 O O . LYS A 1 244 ? 22.340 -0.630 -11.649 1.00 86.50 244 LYS A O 1
ATOM 1983 N N . LYS A 1 245 ? 20.899 -2.350 -11.525 1.00 88.00 245 LYS A N 1
ATOM 1984 C CA . LYS A 1 245 ? 21.900 -3.433 -11.455 1.00 88.00 245 LYS A CA 1
ATOM 1985 C C . LYS A 1 245 ? 22.370 -3.936 -12.824 1.00 88.00 245 LYS A C 1
ATOM 1987 O O . LYS A 1 245 ? 22.980 -4.998 -12.900 1.00 88.00 245 LYS A O 1
ATOM 1992 N N . TYR A 1 246 ? 22.025 -3.244 -13.910 1.00 87.75 246 TYR A N 1
ATOM 1993 C CA . TYR A 1 246 ? 22.335 -3.650 -15.284 1.00 87.75 246 TYR A CA 1
ATOM 1994 C C . TYR A 1 246 ? 21.784 -5.032 -15.691 1.00 87.75 246 TYR A C 1
ATOM 1996 O O . TYR A 1 246 ? 22.123 -5.556 -16.752 1.00 87.75 246 TYR A O 1
ATOM 2004 N N . ASN A 1 247 ? 20.849 -5.602 -14.923 1.00 92.69 247 ASN A N 1
ATOM 2005 C CA . ASN A 1 247 ? 20.095 -6.790 -15.314 1.00 92.69 247 ASN A CA 1
ATOM 2006 C C . ASN A 1 247 ? 18.869 -6.370 -16.134 1.00 92.69 247 ASN A C 1
ATOM 2008 O O . ASN A 1 247 ? 17.714 -6.482 -15.712 1.00 92.69 247 ASN A O 1
ATOM 2012 N N . THR A 1 248 ? 19.137 -5.856 -17.332 1.00 93.19 248 THR A N 1
ATOM 2013 C CA . THR A 1 248 ? 18.119 -5.267 -18.211 1.00 93.19 248 THR A CA 1
ATOM 2014 C C . THR A 1 248 ? 17.030 -6.266 -18.592 1.00 93.19 248 THR A C 1
ATOM 2016 O O . THR A 1 248 ? 15.860 -5.897 -18.664 1.00 93.19 248 THR A O 1
ATOM 2019 N N . LYS A 1 249 ? 17.379 -7.550 -18.758 1.00 96.62 249 LYS A N 1
ATOM 2020 C CA . LYS A 1 249 ? 16.418 -8.626 -19.041 1.00 96.62 249 LYS A CA 1
ATOM 2021 C C . LYS A 1 249 ? 15.372 -8.754 -17.932 1.00 96.62 249 LYS A C 1
ATOM 2023 O O . LYS A 1 249 ? 14.181 -8.800 -18.237 1.00 96.62 249 LYS A O 1
ATOM 2028 N N . LYS A 1 250 ? 15.787 -8.796 -16.657 1.00 96.94 250 LYS A N 1
ATOM 2029 C CA . LYS A 1 250 ? 14.836 -8.816 -15.532 1.00 96.94 250 LYS A CA 1
ATOM 2030 C C . LYS A 1 250 ? 14.084 -7.491 -15.403 1.00 96.94 250 LYS A C 1
ATOM 2032 O O . LYS A 1 250 ? 12.878 -7.527 -15.183 1.00 96.94 250 LYS A O 1
ATOM 2037 N N . GLY A 1 251 ? 14.755 -6.354 -15.603 1.00 96.19 251 GLY A N 1
ATOM 2038 C CA . GLY A 1 251 ? 14.114 -5.036 -15.596 1.00 96.19 251 GLY A CA 1
ATOM 2039 C C . GLY A 1 251 ? 12.929 -4.968 -16.565 1.00 96.19 251 GLY A C 1
ATOM 2040 O O . GLY A 1 251 ? 11.799 -4.720 -16.157 1.00 96.19 251 GLY A O 1
ATOM 2041 N N . TRP A 1 252 ? 13.156 -5.307 -17.838 1.00 97.25 252 TRP A N 1
ATOM 2042 C CA . TRP A 1 252 ? 12.097 -5.355 -18.852 1.00 97.25 252 TRP A CA 1
ATOM 2043 C C . TRP A 1 252 ? 11.004 -6.378 -18.532 1.00 97.25 252 TRP A C 1
ATOM 2045 O O . TRP A 1 252 ? 9.830 -6.082 -18.742 1.00 97.25 252 TRP A O 1
ATOM 2055 N N . LYS A 1 253 ? 11.365 -7.551 -17.994 1.00 98.06 253 LYS A N 1
ATOM 2056 C CA . LYS A 1 253 ? 10.392 -8.578 -17.590 1.00 98.06 253 LYS A CA 1
ATOM 2057 C C . LYS A 1 253 ? 9.420 -8.052 -16.529 1.00 98.06 253 LYS A C 1
ATOM 2059 O O . LYS A 1 253 ? 8.224 -8.296 -16.632 1.00 98.06 253 LYS A O 1
ATOM 2064 N N . TYR A 1 254 ? 9.915 -7.337 -15.521 1.00 97.81 254 TYR A N 1
ATOM 2065 C CA . TYR A 1 254 ? 9.064 -6.764 -14.478 1.00 97.81 254 TYR A CA 1
ATOM 2066 C C . TYR A 1 254 ? 8.189 -5.623 -14.987 1.00 97.81 254 TYR A C 1
ATOM 2068 O O . TYR A 1 254 ? 7.013 -5.561 -14.638 1.00 97.81 254 TYR A O 1
ATOM 2076 N N . LEU A 1 255 ? 8.723 -4.768 -15.862 1.00 96.69 255 LEU A N 1
ATOM 2077 C CA . LEU A 1 255 ? 7.913 -3.744 -16.516 1.00 96.69 255 LEU A CA 1
ATOM 2078 C C . LEU A 1 255 ? 6.784 -4.361 -17.352 1.00 96.69 255 LEU A C 1
ATOM 2080 O O . LEU A 1 255 ? 5.652 -3.896 -17.280 1.00 96.69 255 LEU A O 1
ATOM 2084 N N . GLN A 1 256 ? 7.066 -5.436 -18.092 1.00 97.44 256 GLN A N 1
ATOM 2085 C CA . GLN A 1 256 ? 6.048 -6.154 -18.856 1.00 97.44 256 GLN A CA 1
ATOM 2086 C C . GLN A 1 256 ? 4.962 -6.740 -17.942 1.00 97.44 256 GLN A C 1
ATOM 2088 O O . GLN A 1 256 ? 3.781 -6.550 -18.212 1.00 97.44 256 GLN A O 1
ATOM 2093 N N . LYS A 1 257 ? 5.337 -7.374 -16.824 1.00 97.88 257 LYS A N 1
ATOM 2094 C CA . LYS A 1 257 ? 4.364 -7.865 -15.835 1.00 97.88 257 LYS A CA 1
ATOM 2095 C C . LYS A 1 257 ? 3.464 -6.748 -15.284 1.00 97.88 257 LYS A C 1
ATOM 2097 O O . LYS A 1 257 ? 2.272 -6.962 -15.089 1.00 97.88 257 LYS A O 1
ATOM 2102 N N . ALA A 1 258 ? 4.018 -5.558 -15.035 1.00 95.88 258 ALA A N 1
ATOM 2103 C CA . ALA A 1 258 ? 3.242 -4.396 -14.592 1.00 95.88 258 ALA A CA 1
ATOM 2104 C C . ALA A 1 258 ? 2.206 -3.956 -15.642 1.00 95.88 258 ALA A C 1
ATOM 2106 O O . ALA A 1 258 ? 1.062 -3.672 -15.294 1.00 95.88 258 ALA A O 1
ATOM 2107 N N . GLU A 1 259 ? 2.594 -3.930 -16.916 1.00 94.88 259 GLU A N 1
ATOM 2108 C CA . GLU A 1 259 ? 1.717 -3.559 -18.035 1.00 94.88 259 GLU A CA 1
ATOM 2109 C C . GLU A 1 259 ? 0.640 -4.603 -18.327 1.00 94.88 259 GLU A C 1
ATOM 2111 O O . GLU A 1 259 ? -0.477 -4.242 -18.682 1.00 94.88 259 GLU A O 1
ATOM 2116 N N . GLU A 1 260 ? 0.956 -5.888 -18.169 1.00 95.62 260 GLU A N 1
ATOM 2117 C CA . GLU A 1 260 ? -0.023 -6.972 -18.283 1.00 95.62 260 GLU A CA 1
ATOM 2118 C C . GLU A 1 260 ? -1.070 -6.886 -17.164 1.00 95.62 260 GLU A C 1
ATOM 2120 O O . GLU A 1 260 ? -2.254 -7.119 -17.405 1.00 95.62 260 GLU A O 1
ATOM 2125 N N . LEU A 1 261 ? -0.649 -6.509 -15.951 1.00 94.56 261 LEU A N 1
ATOM 2126 C CA . LEU A 1 261 ? -1.537 -6.391 -14.797 1.00 94.56 261 LEU A CA 1
ATOM 2127 C C . LEU A 1 261 ? -2.460 -5.163 -14.884 1.00 94.56 261 LEU A C 1
ATOM 2129 O O . LEU A 1 261 ? -3.647 -5.258 -14.567 1.00 94.56 261 LEU A O 1
ATOM 2133 N N . PHE A 1 262 ? -1.928 -4.019 -15.327 1.00 90.81 262 PHE A N 1
ATOM 2134 C CA . PHE A 1 262 ? -2.684 -2.783 -15.551 1.00 90.81 262 PHE A CA 1
ATOM 2135 C C . PHE A 1 262 ? -2.300 -2.157 -16.902 1.00 90.81 262 PHE A C 1
ATOM 2137 O O . PHE A 1 262 ? -1.398 -1.309 -16.964 1.00 90.81 262 PHE A O 1
ATOM 2144 N N . PRO A 1 263 ? -2.993 -2.543 -17.990 1.00 88.19 263 PRO A N 1
ATOM 2145 C CA . PRO A 1 263 ? -2.728 -2.010 -19.321 1.00 88.19 263 PRO A CA 1
ATOM 2146 C C . PRO A 1 263 ? -2.885 -0.490 -19.368 1.00 88.19 263 PRO A C 1
ATOM 2148 O O . PRO A 1 263 ? -3.813 0.067 -18.783 1.00 88.19 263 PRO A O 1
ATOM 2151 N N . SER A 1 264 ? -1.976 0.185 -20.076 1.00 82.00 264 SER A N 1
ATOM 2152 C CA . SER A 1 264 ? -1.969 1.650 -20.227 1.00 82.00 264 SER A CA 1
ATOM 2153 C C . SER A 1 264 ? -1.875 2.435 -18.911 1.00 82.00 264 SER A C 1
ATOM 2155 O O . SER A 1 264 ? -2.234 3.613 -18.846 1.00 82.00 264 SER A O 1
ATOM 2157 N N . TYR A 1 265 ? -1.352 1.819 -17.845 1.00 84.81 265 TYR A N 1
ATOM 2158 C CA . TYR A 1 265 ? -1.062 2.551 -16.621 1.00 84.81 265 TYR A CA 1
ATOM 2159 C C . TYR A 1 265 ? 0.073 3.554 -16.859 1.00 84.81 265 TYR A C 1
ATOM 2161 O O . TYR A 1 265 ? 1.196 3.177 -17.200 1.00 84.81 265 TYR A O 1
ATOM 2169 N N . ILE A 1 266 ? -0.197 4.841 -16.631 1.00 83.50 266 ILE A N 1
ATOM 2170 C CA . ILE A 1 266 ? 0.675 5.960 -17.032 1.00 83.50 266 ILE A CA 1
ATOM 2171 C C . ILE A 1 266 ? 2.137 5.828 -16.575 1.00 83.50 266 ILE A C 1
ATOM 2173 O O . ILE A 1 266 ? 3.055 6.256 -17.278 1.00 83.50 266 ILE A O 1
ATOM 2177 N N . LEU A 1 267 ? 2.384 5.230 -15.404 1.00 82.56 267 LEU A N 1
ATOM 2178 C CA . LEU A 1 267 ? 3.747 5.052 -14.901 1.00 82.56 267 LEU A CA 1
ATOM 2179 C C . LEU A 1 267 ? 4.522 4.008 -15.696 1.00 82.56 267 LEU A C 1
ATOM 2181 O O . LEU A 1 267 ? 5.712 4.201 -15.923 1.00 82.56 267 LEU A O 1
ATOM 2185 N N . THR A 1 268 ? 3.864 2.940 -16.146 1.00 88.75 268 THR A N 1
ATOM 2186 C CA . THR A 1 268 ? 4.513 1.917 -16.976 1.00 88.75 268 THR A CA 1
ATOM 2187 C C . THR A 1 268 ? 4.892 2.484 -18.343 1.00 88.75 268 THR A C 1
ATOM 2189 O O . THR A 1 268 ? 6.036 2.333 -18.771 1.00 88.75 268 THR A O 1
ATOM 2192 N N . GLU A 1 269 ? 4.006 3.267 -18.967 1.00 88.88 269 GLU A N 1
ATOM 2193 C CA . GLU A 1 269 ? 4.280 3.946 -20.240 1.00 88.88 269 GLU A CA 1
ATOM 2194 C C . GLU A 1 269 ? 5.448 4.933 -20.121 1.00 88.88 269 GLU A C 1
ATOM 2196 O O . GLU A 1 269 ? 6.366 4.946 -20.951 1.00 88.88 269 GLU A O 1
ATOM 2201 N N . ARG A 1 270 ? 5.446 5.741 -19.054 1.00 88.06 270 ARG A N 1
ATOM 2202 C CA . ARG A 1 270 ? 6.514 6.703 -18.773 1.00 88.06 270 ARG A CA 1
ATOM 2203 C C . ARG A 1 270 ? 7.842 6.001 -18.504 1.00 88.06 270 ARG A C 1
ATOM 2205 O O . ARG A 1 270 ? 8.861 6.395 -19.068 1.00 88.06 270 ARG A O 1
ATOM 2212 N N . LEU A 1 271 ? 7.832 4.943 -17.697 1.00 89.69 271 LEU A N 1
ATOM 2213 C CA . LEU A 1 271 ? 9.030 4.177 -17.373 1.00 89.69 271 LEU A CA 1
ATOM 2214 C C . LEU A 1 271 ? 9.611 3.486 -18.614 1.00 89.69 271 LEU A C 1
ATOM 2216 O O . LEU A 1 271 ? 10.813 3.571 -18.857 1.00 89.69 271 LEU A O 1
ATOM 2220 N N . ARG A 1 272 ? 8.759 2.903 -19.466 1.00 92.62 272 ARG A N 1
ATOM 2221 C CA . ARG A 1 272 ? 9.147 2.355 -20.774 1.00 92.62 272 ARG A CA 1
ATOM 2222 C C . ARG A 1 272 ? 9.822 3.406 -21.649 1.00 92.62 272 ARG A C 1
ATOM 2224 O O . ARG A 1 272 ? 10.857 3.129 -22.259 1.00 92.62 272 ARG A O 1
ATOM 2231 N N . ALA A 1 273 ? 9.242 4.602 -21.736 1.00 91.00 273 ALA A N 1
ATOM 2232 C CA . ALA A 1 273 ? 9.808 5.702 -22.511 1.00 91.00 273 ALA A CA 1
ATOM 2233 C C . ALA A 1 273 ? 11.167 6.160 -21.954 1.00 91.00 273 ALA A C 1
ATOM 2235 O O . ALA A 1 273 ? 12.078 6.442 -22.733 1.00 91.00 273 ALA A O 1
ATOM 2236 N N . ASN A 1 274 ? 11.319 6.189 -20.630 1.00 90.50 274 ASN A N 1
ATOM 2237 C CA . ASN A 1 274 ? 12.573 6.529 -19.962 1.00 90.50 274 ASN A CA 1
ATOM 2238 C C . ASN A 1 274 ? 13.659 5.477 -20.218 1.00 90.50 274 ASN A C 1
ATOM 2240 O O . ASN A 1 274 ? 14.755 5.841 -20.643 1.00 90.50 274 ASN A O 1
ATOM 2244 N N . TYR A 1 275 ? 13.353 4.183 -20.095 1.00 92.62 275 TYR A N 1
ATOM 2245 C CA . TYR A 1 275 ? 14.311 3.112 -20.393 1.00 92.62 275 TYR A CA 1
ATOM 2246 C C . TYR A 1 275 ? 14.812 3.150 -21.836 1.00 92.62 275 TYR A C 1
ATOM 2248 O O . TYR A 1 275 ? 16.009 2.997 -22.070 1.00 92.62 275 TYR A O 1
ATOM 2256 N N . LYS A 1 276 ? 13.936 3.439 -22.808 1.00 91.94 276 LYS A N 1
ATOM 2257 C CA . LYS A 1 276 ? 14.341 3.632 -24.214 1.00 91.94 276 LYS A CA 1
ATOM 2258 C C . LYS A 1 276 ? 15.318 4.798 -24.409 1.00 91.94 276 LYS A C 1
ATOM 2260 O O . LYS A 1 276 ? 16.061 4.803 -25.382 1.00 91.94 276 LYS A O 1
ATOM 2265 N N . LYS A 1 277 ? 15.315 5.775 -23.499 1.00 91.75 277 LYS A N 1
ATOM 2266 C CA . LYS A 1 277 ? 16.223 6.932 -23.480 1.00 91.75 277 LYS A CA 1
ATOM 2267 C C . LYS A 1 277 ? 17.442 6.727 -22.569 1.00 91.75 277 LYS A C 1
ATOM 2269 O O . LYS A 1 277 ? 18.206 7.666 -22.382 1.00 91.75 277 LYS A O 1
ATOM 2274 N N . GLY A 1 278 ? 17.607 5.544 -21.971 1.00 85.88 278 GLY A N 1
ATOM 2275 C CA . GLY A 1 278 ? 18.673 5.271 -21.000 1.00 85.88 278 GLY A CA 1
ATOM 2276 C C . GLY A 1 278 ? 18.459 5.911 -19.622 1.00 85.88 278 GLY A C 1
ATOM 2277 O O . GLY A 1 278 ? 19.387 5.969 -18.823 1.00 85.88 278 GLY A O 1
ATOM 2278 N N . ILE A 1 279 ? 17.250 6.393 -19.320 1.00 84.88 279 ILE A N 1
ATOM 2279 C CA . ILE A 1 279 ? 16.901 7.012 -18.036 1.00 84.88 279 ILE A CA 1
ATOM 2280 C C . ILE A 1 279 ? 16.326 5.929 -17.116 1.00 84.88 279 ILE A C 1
ATOM 2282 O O . ILE A 1 279 ? 15.266 5.373 -17.395 1.00 84.88 279 ILE A O 1
ATOM 2286 N N . LEU A 1 280 ? 17.011 5.625 -16.009 1.00 82.00 280 LEU A N 1
ATOM 2287 C CA . LEU A 1 280 ? 16.646 4.542 -15.074 1.00 82.00 280 LEU A CA 1
ATOM 2288 C C . LEU A 1 280 ? 15.843 5.054 -13.865 1.00 82.00 280 LEU A C 1
ATOM 2290 O O . LEU A 1 280 ? 16.041 4.632 -12.725 1.00 82.00 280 LEU A O 1
ATOM 2294 N N . SER A 1 281 ? 14.951 6.003 -14.125 1.00 71.88 281 SER A N 1
ATOM 2295 C CA . SER A 1 281 ? 14.060 6.629 -13.149 1.00 71.88 281 SER A CA 1
ATOM 2296 C C . SER A 1 281 ? 12.691 6.876 -13.780 1.00 71.88 281 SER A C 1
ATOM 2298 O O . SER A 1 281 ? 12.533 6.741 -14.994 1.00 71.88 281 SER A O 1
ATOM 2300 N N . LEU A 1 282 ? 11.696 7.231 -12.963 1.00 62.94 282 LEU A N 1
ATOM 2301 C CA . LEU A 1 282 ? 10.416 7.778 -13.431 1.00 62.94 282 LEU A CA 1
ATOM 2302 C C . LEU A 1 282 ? 10.569 9.260 -13.799 1.00 62.94 282 LEU A C 1
ATOM 2304 O O . LEU A 1 282 ? 11.337 9.973 -13.125 1.00 62.94 282 LEU A O 1
#

Radius of gyration: 20.37 Å; chains: 1; bounding box: 54×33×63 Å